Protein AF-A0A1H5VCN6-F1 (afdb_monomer)

Solvent-accessible surface area (backbone atoms only — not comparable to full-atom values): 11595 Å² total; per-residue (Å²): 131,60,68,66,60,52,53,54,51,49,52,51,50,52,52,52,53,51,50,55,51,44,56,52,44,39,65,69,35,41,50,64,53,51,54,27,51,52,50,33,55,75,67,69,36,64,63,38,67,50,25,50,34,92,61,57,78,91,44,44,68,59,49,56,50,47,42,71,72,79,46,37,83,83,63,65,50,59,92,63,81,64,36,80,65,61,67,68,58,54,51,46,42,71,76,53,48,49,90,49,94,89,50,86,56,46,97,50,57,76,77,49,63,86,64,60,54,18,58,54,43,45,50,49,35,62,75,70,63,56,69,96,46,63,25,38,39,37,38,87,87,32,31,54,33,33,37,30,40,47,67,53,39,22,72,65,41,40,60,75,66,53,42,63,91,51,40,37,31,41,39,32,40,97,83,56,55,41,40,40,35,41,36,42,77,78,42,33,32,29,50,45,39,66,95,63,72,83,74,78,77,80,87,127

Nearest PDB structures (foldseek):
  4pij-assembly2_B  TM=3.420E-01  e=1.878E+00  Homo sapiens
  2gbj-assembly1_A  TM=2.826E-01  e=3.030E+00  Homo sapiens
  7cjb-assembly4_N  TM=2.440E-01  e=5.849E+00  Homo sapiens
  2mqp-assembly1_A  TM=2.126E-01  e=9.436E+00  Rattus norvegicus

Organism: NCBI:txid797291

Structure (mmCIF, N/CA/C/O backbone):
data_AF-A0A1H5VCN6-F1
#
_entry.id   AF-A0A1H5VCN6-F1
#
loop_
_atom_site.group_PDB
_atom_site.id
_atom_site.type_symbol
_atom_site.label_atom_id
_atom_site.label_alt_id
_atom_site.label_comp_id
_atom_site.label_asym_id
_atom_site.label_entity_id
_atom_site.label_seq_id
_atom_site.pdbx_PDB_ins_code
_atom_site.Cartn_x
_atom_site.Cartn_y
_atom_site.Cartn_z
_atom_site.occupancy
_atom_site.B_iso_or_equiv
_atom_site.auth_seq_id
_atom_site.auth_comp_id
_atom_site.auth_asym_id
_atom_site.auth_atom_id
_atom_site.pdbx_PDB_model_num
ATOM 1 N N . MET A 1 1 ? 20.763 -0.435 -48.163 1.00 59.41 1 MET A N 1
ATOM 2 C CA . MET A 1 1 ? 20.908 -0.432 -46.685 1.00 59.41 1 MET A CA 1
ATOM 3 C C . MET A 1 1 ? 21.009 -1.880 -46.212 1.00 59.41 1 MET A C 1
ATOM 5 O O . MET A 1 1 ? 20.112 -2.650 -46.524 1.00 59.41 1 MET A O 1
ATOM 9 N N . ASN A 1 2 ? 22.116 -2.270 -45.564 1.00 80.69 2 ASN A N 1
ATOM 10 C CA . ASN A 1 2 ? 22.419 -3.673 -45.231 1.00 80.69 2 ASN A CA 1
ATOM 11 C C . ASN A 1 2 ? 21.335 -4.273 -44.290 1.00 80.69 2 ASN A C 1
ATOM 13 O O . ASN A 1 2 ? 21.042 -3.653 -43.262 1.00 80.69 2 ASN A O 1
ATOM 17 N N . PRO A 1 3 ? 20.740 -5.441 -44.609 1.00 75.94 3 PRO A N 1
ATOM 18 C CA . PRO A 1 3 ? 19.719 -6.095 -43.784 1.00 75.94 3 PRO A CA 1
ATOM 19 C C . PRO A 1 3 ? 20.179 -6.418 -42.352 1.00 75.94 3 PRO A C 1
ATOM 21 O O . PRO A 1 3 ? 19.369 -6.332 -41.432 1.00 75.94 3 PRO A O 1
ATOM 24 N N . GLN A 1 4 ? 21.468 -6.694 -42.120 1.00 76.44 4 GLN A N 1
ATOM 25 C CA . GLN A 1 4 ? 22.013 -6.857 -40.763 1.00 76.44 4 GLN A CA 1
ATOM 26 C C . GLN A 1 4 ? 22.002 -5.537 -39.986 1.00 76.44 4 GLN A C 1
ATOM 28 O O . GLN A 1 4 ? 21.537 -5.504 -38.852 1.00 76.44 4 GLN A O 1
ATOM 33 N N . LYS A 1 5 ? 22.401 -4.421 -40.618 1.00 80.25 5 LYS A N 1
ATOM 34 C CA . LYS A 1 5 ? 22.323 -3.087 -39.992 1.00 80.25 5 LYS A CA 1
ATOM 35 C C . LYS A 1 5 ? 20.879 -2.708 -39.639 1.00 80.25 5 LYS A C 1
ATOM 37 O O . LYS A 1 5 ? 20.653 -2.103 -38.599 1.00 80.25 5 LYS A O 1
ATOM 42 N N . ARG A 1 6 ? 19.900 -3.093 -40.470 1.00 81.69 6 ARG A N 1
ATOM 43 C CA . ARG A 1 6 ? 18.464 -2.905 -40.184 1.00 81.69 6 ARG A CA 1
ATOM 44 C C . ARG A 1 6 ? 18.012 -3.682 -38.947 1.00 81.69 6 ARG A C 1
ATOM 46 O O . ARG A 1 6 ? 17.381 -3.089 -38.081 1.00 81.69 6 ARG A O 1
ATOM 53 N N . LYS A 1 7 ? 18.375 -4.964 -38.838 1.00 85.00 7 LYS A N 1
ATOM 54 C CA . LYS A 1 7 ? 18.035 -5.798 -37.672 1.00 85.00 7 LYS A CA 1
ATOM 55 C C . LYS A 1 7 ? 18.650 -5.263 -36.376 1.00 85.00 7 LYS A C 1
ATOM 57 O O . LYS A 1 7 ? 17.944 -5.145 -35.384 1.00 85.00 7 LYS A O 1
ATOM 62 N N . THR A 1 8 ? 19.921 -4.859 -36.396 1.00 88.69 8 THR A N 1
ATOM 63 C CA . THR A 1 8 ? 20.584 -4.287 -35.211 1.00 88.69 8 THR A CA 1
ATOM 64 C C . THR A 1 8 ? 19.944 -2.973 -34.762 1.00 88.69 8 THR A C 1
ATOM 66 O O . THR A 1 8 ? 19.772 -2.751 -33.567 1.00 88.69 8 THR A O 1
ATOM 69 N N . LEU A 1 9 ? 19.581 -2.090 -3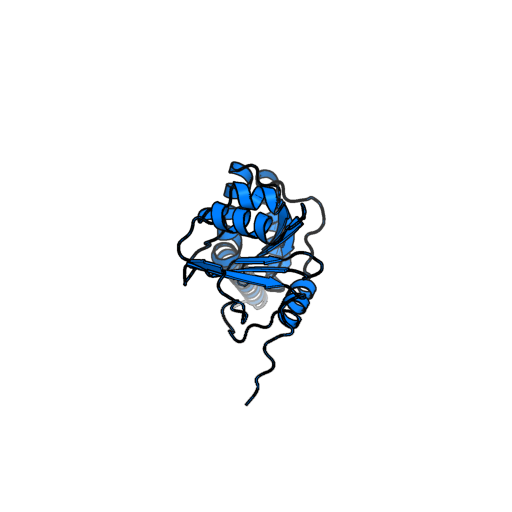5.699 1.00 89.19 9 LEU A N 1
ATOM 70 C CA . LEU A 1 9 ? 18.901 -0.834 -35.360 1.00 89.19 9 LEU A CA 1
ATOM 71 C C . LEU A 1 9 ? 17.509 -1.080 -34.772 1.00 89.19 9 LEU A C 1
ATOM 73 O O . LEU A 1 9 ? 17.126 -0.394 -33.828 1.00 89.19 9 LEU A O 1
ATOM 77 N N . GLN A 1 10 ? 16.783 -2.069 -35.295 1.00 89.94 10 GLN A N 1
ATOM 78 C CA . GLN A 1 10 ? 15.473 -2.452 -34.778 1.00 89.94 10 GLN A CA 1
ATOM 79 C C . GLN A 1 10 ? 15.565 -2.978 -33.337 1.00 89.94 10 GLN A C 1
ATOM 81 O O . GLN A 1 10 ? 14.863 -2.472 -32.469 1.00 89.94 10 GLN A O 1
ATOM 86 N N . GLN A 1 11 ? 16.502 -3.888 -33.056 1.00 88.75 11 GLN A N 1
ATOM 87 C CA . GLN A 1 11 ? 16.733 -4.410 -31.701 1.00 88.75 11 GLN A CA 1
ATOM 88 C C . GLN A 1 11 ? 17.119 -3.305 -30.710 1.00 88.75 11 GLN A C 1
ATOM 90 O O . GLN A 1 11 ? 16.589 -3.244 -29.605 1.00 88.75 11 GLN A O 1
ATOM 95 N N . LYS A 1 12 ? 18.006 -2.382 -31.112 1.00 90.19 12 LYS A N 1
ATOM 96 C CA . LYS A 1 12 ? 18.367 -1.228 -30.272 1.00 90.19 12 LYS A CA 1
ATOM 97 C C . LYS A 1 12 ? 17.168 -0.331 -29.982 1.00 90.19 12 LYS A C 1
ATOM 99 O O . LYS A 1 12 ? 17.037 0.167 -28.870 1.00 90.19 12 LYS A O 1
ATOM 104 N N . ARG A 1 13 ? 16.300 -0.111 -30.972 1.00 91.69 13 ARG A N 1
ATOM 105 C CA . ARG A 1 13 ? 15.079 0.678 -30.792 1.00 91.69 13 ARG A CA 1
ATOM 106 C C . ARG A 1 13 ? 14.123 0.004 -29.810 1.00 91.69 13 ARG A C 1
ATOM 108 O O . ARG A 1 13 ? 13.605 0.691 -28.940 1.00 91.69 13 ARG A O 1
ATOM 115 N N . GLU A 1 14 ? 13.913 -1.303 -29.932 1.00 91.06 14 GLU A N 1
ATOM 116 C CA . GLU A 1 14 ? 13.061 -2.078 -29.017 1.00 91.06 14 GLU A CA 1
ATOM 117 C C . GLU A 1 14 ? 13.596 -2.030 -27.582 1.00 91.06 14 GLU A C 1
ATOM 119 O O . GLU A 1 14 ? 12.842 -1.741 -26.655 1.00 91.06 14 GLU A O 1
ATOM 124 N N . GLN A 1 15 ? 14.909 -2.196 -27.402 1.00 89.62 15 GLN A N 1
ATOM 125 C CA . GLN A 1 15 ? 15.550 -2.088 -26.092 1.00 89.62 15 GLN A CA 1
ATOM 126 C C . GLN A 1 15 ? 15.407 -0.684 -25.485 1.00 89.62 15 GLN A C 1
ATOM 128 O O . GLN A 1 15 ? 15.072 -0.554 -24.311 1.00 89.62 15 GLN A O 1
ATOM 133 N N . LEU A 1 16 ? 15.615 0.375 -26.276 1.00 92.81 16 LEU A N 1
ATOM 134 C CA . LEU A 1 16 ? 15.432 1.755 -25.810 1.00 92.81 16 LEU A CA 1
ATOM 135 C C . LEU A 1 16 ? 13.973 2.044 -25.438 1.00 92.81 16 LEU A C 1
ATOM 137 O O . LEU A 1 16 ? 13.716 2.718 -24.446 1.00 92.81 16 LEU A O 1
ATOM 141 N N . GLN A 1 17 ? 13.012 1.532 -26.209 1.00 92.75 17 GLN A N 1
ATOM 142 C CA . GLN A 1 17 ? 11.592 1.670 -25.886 1.00 92.75 17 GLN A CA 1
ATOM 143 C C . GLN A 1 17 ? 11.237 0.949 -24.584 1.00 92.75 17 GLN A C 1
ATOM 145 O O . GLN A 1 17 ? 10.487 1.499 -23.781 1.00 92.75 17 GLN A O 1
ATOM 150 N N . LEU A 1 18 ? 11.789 -0.245 -24.356 1.00 90.69 18 LEU A N 1
ATOM 151 C CA . LEU A 1 18 ? 11.601 -0.974 -23.105 1.00 90.69 18 LEU A CA 1
ATOM 152 C C . LEU A 1 18 ? 12.176 -0.197 -21.915 1.00 90.69 18 LEU A C 1
ATOM 154 O O . LEU A 1 18 ? 11.474 -0.024 -20.925 1.00 90.69 18 LEU A O 1
ATOM 158 N N . GLN A 1 19 ? 13.392 0.345 -22.042 1.00 90.25 19 GLN A N 1
ATOM 159 C CA . GLN A 1 19 ? 14.012 1.160 -20.993 1.00 90.25 19 GLN A CA 1
ATOM 160 C C . GLN A 1 19 ? 13.173 2.399 -20.661 1.00 90.25 19 GLN A C 1
ATOM 162 O O . GLN A 1 19 ? 12.886 2.650 -19.499 1.00 90.25 19 GLN A O 1
ATOM 167 N N . LEU A 1 20 ? 12.703 3.139 -21.670 1.00 91.69 20 LEU A N 1
ATOM 168 C CA . LEU A 1 20 ? 11.859 4.317 -21.442 1.00 91.69 20 LEU A CA 1
ATOM 169 C C . LEU A 1 20 ? 10.542 3.964 -20.738 1.00 91.69 20 LEU A C 1
ATOM 171 O O . LEU A 1 20 ? 10.082 4.711 -19.876 1.00 91.69 20 LEU A O 1
ATOM 175 N N . ARG A 1 21 ? 9.928 2.827 -21.095 1.00 92.12 21 ARG A N 1
ATOM 176 C CA . ARG A 1 21 ? 8.724 2.324 -20.416 1.00 92.12 21 ARG A CA 1
ATOM 177 C C . ARG A 1 21 ? 9.024 1.939 -18.972 1.00 92.12 21 ARG A C 1
ATOM 179 O O . ARG A 1 21 ? 8.218 2.239 -18.097 1.00 92.12 21 ARG A O 1
ATOM 186 N N . PHE A 1 22 ? 10.167 1.306 -18.734 1.00 91.06 22 PHE A N 1
ATOM 187 C CA . PHE A 1 22 ? 10.621 0.940 -17.401 1.00 91.06 22 PHE A CA 1
ATOM 188 C C . PHE A 1 22 ? 10.848 2.173 -16.520 1.00 91.06 22 PHE A C 1
ATOM 190 O O . PHE A 1 22 ? 10.261 2.266 -15.446 1.00 91.06 22 PHE A O 1
ATOM 197 N N . ASP A 1 23 ? 11.598 3.164 -17.001 1.00 89.44 23 ASP A N 1
ATOM 198 C CA . ASP A 1 23 ? 11.878 4.394 -16.255 1.00 89.44 23 ASP A CA 1
ATOM 199 C C . ASP A 1 23 ? 10.578 5.154 -15.925 1.00 89.44 23 ASP A C 1
ATOM 201 O O . ASP A 1 23 ? 10.388 5.645 -14.809 1.00 89.44 23 ASP A O 1
ATOM 205 N N . ALA A 1 24 ? 9.642 5.212 -16.881 1.00 91.44 24 ALA A N 1
ATOM 206 C CA . ALA A 1 24 ? 8.325 5.808 -16.672 1.00 91.44 24 ALA A CA 1
ATOM 207 C C . ALA A 1 24 ? 7.493 5.039 -15.632 1.00 91.44 24 ALA A C 1
ATOM 209 O O . ALA A 1 24 ? 6.830 5.663 -14.797 1.00 91.44 24 ALA A O 1
ATOM 210 N N . PHE A 1 25 ? 7.545 3.704 -15.659 1.00 90.38 25 PHE A N 1
ATOM 211 C CA . PHE A 1 25 ? 6.878 2.844 -14.685 1.00 90.38 25 PHE A CA 1
ATOM 212 C C . PHE A 1 25 ? 7.438 3.068 -13.279 1.00 90.38 25 PHE A C 1
ATOM 214 O O . PHE A 1 25 ? 6.677 3.359 -12.359 1.00 90.38 25 PHE A O 1
ATOM 221 N N . VAL A 1 26 ? 8.763 3.025 -13.121 1.00 88.38 26 VAL A N 1
ATOM 222 C CA . VAL A 1 26 ? 9.435 3.236 -11.832 1.00 88.38 26 VAL A CA 1
ATOM 223 C C . VAL A 1 26 ? 9.058 4.593 -11.253 1.00 88.38 26 VAL A C 1
ATOM 225 O O . VAL A 1 26 ? 8.614 4.675 -10.110 1.00 88.38 26 VAL A O 1
ATOM 228 N N . LYS A 1 27 ? 9.144 5.656 -12.056 1.00 89.06 27 LYS A N 1
ATOM 229 C CA . LYS A 1 27 ? 8.797 7.014 -11.623 1.00 89.06 27 LYS A CA 1
ATOM 230 C C . LY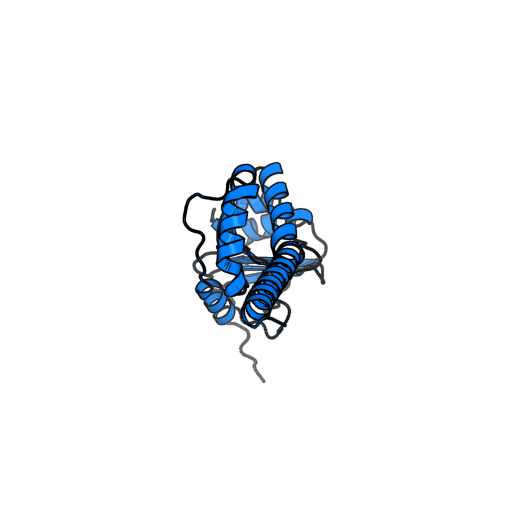S A 1 27 ? 7.343 7.149 -11.153 1.00 89.06 27 LYS A C 1
ATOM 232 O O . LYS A 1 27 ? 7.057 7.966 -10.276 1.00 89.06 27 LYS A O 1
ATOM 237 N N . SER A 1 28 ? 6.427 6.400 -11.760 1.00 88.75 28 SER A N 1
ATOM 238 C CA . SER A 1 28 ? 4.990 6.544 -11.510 1.00 88.75 28 SER A CA 1
ATOM 239 C C . SER A 1 28 ? 4.493 5.637 -10.384 1.00 88.75 28 SER A C 1
ATOM 241 O O . SER A 1 28 ? 3.690 6.091 -9.576 1.00 88.75 28 SER A O 1
ATOM 243 N N . TYR A 1 29 ? 5.005 4.404 -10.295 1.00 86.81 29 TYR A N 1
ATOM 244 C CA . TYR A 1 29 ? 4.416 3.332 -9.480 1.00 86.81 29 TYR A CA 1
ATOM 245 C C . TYR A 1 29 ? 5.360 2.713 -8.441 1.00 86.81 29 TYR A C 1
ATOM 247 O O . TYR A 1 29 ? 4.909 1.921 -7.614 1.00 86.81 29 TYR A O 1
ATOM 255 N N . VAL A 1 30 ? 6.655 3.044 -8.475 1.00 85.56 30 VAL A N 1
ATOM 256 C CA . VAL A 1 30 ? 7.659 2.482 -7.551 1.00 85.56 30 VAL A CA 1
ATOM 257 C C . VAL A 1 30 ? 8.287 3.576 -6.697 1.00 85.56 30 VAL A C 1
ATOM 259 O O . VAL A 1 30 ? 8.257 3.484 -5.478 1.00 85.56 30 VAL A O 1
ATOM 262 N N . ALA A 1 31 ? 8.808 4.639 -7.312 1.00 86.31 31 ALA A N 1
ATOM 263 C CA . ALA A 1 31 ? 9.503 5.716 -6.610 1.00 86.31 31 ALA A CA 1
ATOM 264 C C . ALA A 1 31 ? 8.670 6.362 -5.483 1.00 86.31 31 ALA A C 1
ATOM 266 O O . ALA A 1 31 ? 9.220 6.518 -4.397 1.00 86.31 31 ALA A O 1
ATOM 267 N N . PRO A 1 32 ? 7.360 6.647 -5.655 1.00 88.12 32 PRO A N 1
ATOM 268 C CA . PRO A 1 32 ? 6.548 7.185 -4.558 1.00 88.12 32 PRO A CA 1
ATOM 269 C C . PRO A 1 32 ? 6.461 6.242 -3.354 1.00 88.12 32 PRO A C 1
ATOM 271 O O . PRO A 1 32 ? 6.425 6.690 -2.216 1.00 88.12 32 PRO A O 1
ATOM 274 N N . LEU A 1 33 ? 6.479 4.926 -3.586 1.00 87.50 33 LEU A N 1
ATOM 275 C CA . LEU A 1 33 ? 6.495 3.960 -2.493 1.00 87.50 33 LEU A CA 1
ATOM 276 C C . LEU A 1 33 ? 7.842 3.924 -1.778 1.00 87.50 33 LEU A C 1
ATOM 278 O O . LEU A 1 33 ? 7.866 3.733 -0.570 1.00 87.50 33 LEU A O 1
ATOM 282 N N . LEU A 1 34 ? 8.956 4.127 -2.487 1.00 85.94 34 LEU A N 1
ATOM 283 C CA . LEU A 1 34 ? 10.273 4.214 -1.847 1.00 85.94 34 LEU A CA 1
ATOM 284 C C . LEU A 1 34 ? 10.349 5.398 -0.872 1.00 85.94 34 LEU A C 1
ATOM 286 O O . LEU A 1 34 ? 10.961 5.275 0.186 1.00 85.94 34 LEU A O 1
ATOM 290 N N . GLU A 1 35 ? 9.676 6.511 -1.180 1.00 88.12 35 GLU A N 1
ATOM 291 C CA . GLU A 1 35 ? 9.544 7.647 -0.256 1.00 88.12 35 GLU A CA 1
ATOM 292 C C . GLU A 1 35 ? 8.797 7.237 1.026 1.00 88.12 35 GLU A C 1
ATOM 294 O O . GLU A 1 35 ? 9.273 7.522 2.128 1.00 88.12 35 GLU A O 1
ATOM 299 N N . VAL A 1 36 ? 7.696 6.483 0.902 1.00 90.38 36 VAL A N 1
ATOM 300 C CA . VAL A 1 36 ? 6.970 5.922 2.057 1.00 90.38 36 VAL A CA 1
ATOM 301 C C . VAL A 1 36 ? 7.842 4.964 2.859 1.00 90.38 36 VAL A C 1
ATOM 303 O O . VAL A 1 36 ? 7.893 5.055 4.083 1.00 90.38 36 VAL A O 1
A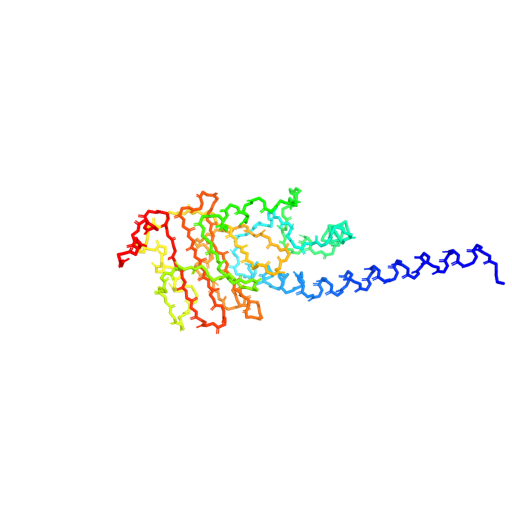TOM 306 N N . LEU A 1 37 ? 8.570 4.070 2.192 1.00 89.31 37 LEU A N 1
ATOM 307 C CA . LEU A 1 37 ? 9.480 3.138 2.855 1.00 89.31 37 LEU A CA 1
ATOM 308 C C . LEU A 1 37 ? 10.583 3.871 3.630 1.00 89.31 37 LEU A C 1
ATOM 310 O O . LEU A 1 37 ? 10.898 3.477 4.755 1.00 89.31 37 LEU A O 1
ATOM 314 N N . GLY A 1 38 ? 11.136 4.949 3.069 1.00 88.50 38 GLY A N 1
ATOM 315 C CA . GLY A 1 38 ? 12.101 5.811 3.754 1.00 88.50 38 GLY A CA 1
ATOM 316 C C . GLY A 1 38 ? 11.503 6.511 4.978 1.00 88.50 38 GLY A C 1
ATOM 317 O O . GLY A 1 38 ? 12.132 6.559 6.036 1.00 88.50 38 GLY A O 1
ATOM 318 N N . GLU A 1 39 ? 10.266 6.996 4.874 1.00 91.25 39 GLU A N 1
ATOM 319 C CA . GLU A 1 39 ? 9.541 7.601 5.996 1.00 91.25 39 GLU A CA 1
ATOM 320 C C . GLU A 1 39 ? 9.259 6.586 7.113 1.00 91.25 39 GLU A C 1
ATOM 322 O O . GLU A 1 39 ? 9.486 6.871 8.291 1.00 91.25 39 GLU A O 1
ATOM 327 N N . MET A 1 40 ? 8.831 5.373 6.757 1.00 91.69 40 MET A N 1
ATOM 328 C CA . MET A 1 40 ? 8.602 4.289 7.713 1.00 91.69 40 MET A CA 1
ATOM 329 C C . MET A 1 40 ? 9.886 3.901 8.450 1.00 91.69 40 MET A C 1
ATOM 331 O O . MET A 1 40 ? 9.854 3.718 9.665 1.00 91.69 40 MET A O 1
ATOM 335 N N . GLN A 1 41 ? 11.028 3.843 7.757 1.00 89.50 41 GLN A N 1
ATOM 336 C CA . GLN A 1 41 ? 12.323 3.608 8.405 1.00 89.50 41 GLN A CA 1
ATOM 337 C C . GLN A 1 41 ? 12.719 4.740 9.347 1.00 89.50 41 GLN A C 1
ATOM 339 O O . GLN A 1 41 ? 13.186 4.483 10.454 1.00 89.50 41 GLN A O 1
ATOM 344 N N . ARG A 1 42 ? 12.526 5.997 8.931 1.00 91.25 42 ARG A N 1
ATOM 345 C CA . ARG A 1 42 ? 12.826 7.176 9.756 1.00 91.25 42 ARG A CA 1
ATOM 346 C C . ARG A 1 42 ? 12.028 7.180 11.062 1.00 91.25 42 ARG A C 1
ATOM 348 O O . ARG A 1 42 ? 12.508 7.696 12.069 1.00 91.25 42 ARG A O 1
ATOM 355 N N . LEU A 1 43 ? 10.816 6.633 11.027 1.00 91.44 43 LEU A N 1
ATOM 356 C CA . LEU A 1 43 ? 9.905 6.528 12.165 1.00 91.44 43 LEU A CA 1
ATOM 357 C C . LEU A 1 43 ? 10.010 5.189 12.912 1.00 91.44 43 LEU A C 1
ATOM 359 O O . LEU A 1 43 ? 9.215 4.954 13.815 1.00 91.44 43 LEU A O 1
ATOM 363 N N . ASP A 1 44 ? 10.978 4.339 12.554 1.00 90.19 44 ASP A N 1
ATOM 364 C CA . ASP A 1 44 ? 11.207 3.016 13.149 1.00 90.19 44 ASP A CA 1
ATOM 365 C C . ASP A 1 44 ? 9.964 2.101 13.107 1.00 90.19 44 ASP A C 1
ATOM 367 O O . ASP A 1 44 ? 9.699 1.307 14.010 1.00 90.19 44 ASP A O 1
ATOM 371 N N . ILE A 1 45 ? 9.168 2.218 12.038 1.00 90.56 45 ILE A N 1
ATOM 372 C CA . ILE A 1 45 ? 8.018 1.348 11.789 1.00 90.56 45 ILE A CA 1
ATOM 373 C C . ILE A 1 45 ? 8.534 0.080 11.098 1.00 90.56 45 ILE A C 1
ATOM 375 O O . ILE A 1 45 ? 8.993 0.159 9.956 1.00 90.56 45 ILE A O 1
ATOM 379 N N . PRO A 1 46 ? 8.456 -1.103 11.733 1.00 88.44 46 PRO A N 1
ATOM 380 C CA . PRO A 1 46 ? 8.915 -2.337 11.117 1.00 88.44 46 PRO A CA 1
ATOM 381 C C . PRO A 1 46 ? 7.977 -2.744 9.977 1.00 88.44 46 PRO A C 1
ATOM 383 O O . PRO A 1 46 ? 6.761 -2.853 10.164 1.00 88.44 46 PRO A O 1
ATOM 386 N N . TYR A 1 47 ? 8.557 -3.017 8.810 1.00 88.75 47 TYR A N 1
ATOM 387 C CA . TYR A 1 47 ? 7.837 -3.507 7.641 1.00 88.75 47 TYR A CA 1
ATOM 388 C C . TYR A 1 47 ? 8.627 -4.568 6.877 1.00 88.75 47 TYR A C 1
ATOM 390 O O . TYR A 1 47 ? 9.847 -4.688 6.999 1.00 88.75 47 TYR A O 1
ATOM 398 N N . ARG A 1 48 ? 7.912 -5.316 6.038 1.00 86.50 48 ARG A N 1
ATOM 399 C CA . ARG A 1 48 ? 8.463 -6.250 5.057 1.00 86.50 48 ARG A CA 1
ATOM 400 C C . ARG A 1 48 ? 7.738 -6.068 3.728 1.00 86.50 48 ARG A C 1
ATOM 402 O O . ARG A 1 48 ? 6.515 -6.083 3.702 1.00 86.50 48 ARG A O 1
ATOM 409 N N . VAL A 1 49 ? 8.466 -5.938 2.619 1.00 85.38 49 VAL A N 1
ATOM 410 C CA . VAL A 1 49 ? 7.858 -6.068 1.281 1.00 85.38 49 VAL A CA 1
ATOM 411 C C . VAL A 1 49 ? 7.597 -7.545 1.019 1.00 85.38 49 VAL A C 1
ATOM 413 O O . VAL A 1 49 ? 8.525 -8.350 1.077 1.00 85.38 49 VAL A O 1
ATOM 416 N N . VAL A 1 50 ? 6.340 -7.889 0.752 1.00 82.31 50 VAL A N 1
ATOM 417 C CA . VAL A 1 50 ? 5.892 -9.278 0.580 1.00 82.31 50 VAL A CA 1
ATOM 418 C C . VAL A 1 50 ? 5.702 -9.627 -0.890 1.00 82.31 50 VAL A C 1
ATOM 420 O O . VAL A 1 50 ? 6.121 -10.698 -1.319 1.00 82.31 50 VAL A O 1
ATOM 423 N N . SER A 1 51 ? 5.118 -8.719 -1.676 1.00 81.75 51 SER A N 1
ATOM 424 C CA . SER A 1 51 ? 4.804 -8.984 -3.083 1.00 81.75 51 SER A CA 1
ATOM 425 C C . SER A 1 51 ? 5.002 -7.755 -3.970 1.00 81.75 51 SER A C 1
ATOM 427 O O . SER A 1 51 ? 4.769 -6.620 -3.534 1.00 81.75 51 SER A O 1
ATOM 429 N N . LEU A 1 52 ? 5.431 -7.994 -5.216 1.00 81.44 52 LEU A N 1
ATOM 430 C CA . LEU A 1 52 ? 5.379 -7.015 -6.298 1.00 81.44 52 LEU A CA 1
ATOM 431 C C . LEU A 1 52 ? 4.082 -7.217 -7.086 1.00 81.44 52 LEU A C 1
ATOM 433 O O . LEU A 1 52 ? 3.852 -8.269 -7.679 1.00 81.44 52 LEU A O 1
ATOM 437 N N . ARG A 1 53 ? 3.248 -6.185 -7.146 1.00 78.19 53 ARG A N 1
ATOM 438 C CA . ARG A 1 53 ? 1.924 -6.211 -7.775 1.00 78.19 53 ARG A CA 1
ATOM 439 C C . ARG A 1 53 ? 1.858 -5.241 -8.938 1.00 78.19 53 ARG A C 1
ATOM 441 O O . ARG A 1 53 ? 2.658 -4.318 -9.027 1.00 78.19 53 ARG A O 1
ATOM 448 N N . SER A 1 54 ? 0.904 -5.438 -9.842 1.00 75.88 54 SER A N 1
ATOM 449 C CA . SER A 1 54 ? 0.640 -4.489 -10.936 1.00 75.88 54 SER A CA 1
ATOM 450 C C . SER A 1 54 ? 1.875 -4.167 -11.803 1.00 75.88 54 SER A C 1
ATOM 452 O O . SER A 1 54 ? 1.922 -3.131 -12.466 1.00 75.88 54 SER A O 1
ATOM 454 N N . VAL A 1 55 ? 2.883 -5.054 -11.817 1.00 82.88 55 VAL A N 1
ATOM 455 C CA . VAL A 1 55 ? 4.101 -4.909 -12.623 1.00 82.88 55 VAL A CA 1
ATOM 456 C C . VAL A 1 55 ? 3.900 -5.637 -13.952 1.00 82.88 55 VAL A C 1
ATOM 458 O O . VAL A 1 55 ? 3.744 -6.865 -13.948 1.00 82.88 55 VAL A O 1
ATOM 461 N N . PRO A 1 56 ? 3.943 -4.929 -15.097 1.00 84.19 56 PRO A N 1
ATOM 462 C CA . PRO A 1 56 ? 3.878 -5.563 -16.408 1.00 84.19 56 PRO A CA 1
ATOM 463 C C . PRO A 1 56 ? 4.947 -6.647 -16.547 1.00 84.19 56 PRO A C 1
ATOM 465 O O . PRO A 1 56 ? 6.097 -6.435 -16.155 1.00 84.19 56 PRO A O 1
ATOM 468 N N . MET A 1 57 ? 4.577 -7.799 -17.110 1.00 84.19 57 MET A N 1
ATOM 469 C CA . MET A 1 57 ? 5.434 -8.989 -17.183 1.00 84.19 57 MET A CA 1
ATOM 470 C C . MET A 1 57 ? 6.807 -8.692 -17.800 1.00 84.19 57 MET A C 1
ATOM 472 O O . MET A 1 57 ? 7.830 -9.167 -17.313 1.00 84.19 57 MET A O 1
ATOM 476 N N . GLU A 1 58 ? 6.852 -7.848 -18.829 1.00 86.69 58 GLU A N 1
ATOM 477 C CA . GLU A 1 58 ? 8.089 -7.447 -19.497 1.00 86.69 58 GLU A CA 1
ATOM 478 C C . GLU A 1 58 ? 9.022 -6.572 -18.639 1.00 86.69 58 GLU A C 1
ATOM 480 O O . GLU A 1 58 ? 10.200 -6.445 -18.966 1.00 86.69 58 GLU A O 1
ATOM 485 N N . LEU A 1 59 ? 8.517 -5.971 -17.555 1.00 87.31 59 LEU A N 1
ATOM 486 C CA . LEU A 1 59 ? 9.269 -5.095 -16.650 1.00 87.31 59 LEU A CA 1
ATOM 487 C C . LEU A 1 59 ? 9.702 -5.797 -15.356 1.00 87.31 59 LEU A C 1
ATOM 489 O O . LEU A 1 59 ? 10.592 -5.297 -14.671 1.00 87.31 59 LEU A O 1
ATOM 493 N N . GLN A 1 60 ? 9.114 -6.950 -15.019 1.00 83.94 60 GLN A N 1
ATOM 494 C CA . GLN A 1 60 ? 9.345 -7.646 -13.745 1.00 83.94 60 GLN A CA 1
ATOM 495 C C . GLN A 1 60 ? 10.824 -7.963 -13.502 1.00 83.94 60 GLN A C 1
ATOM 497 O O . GLN A 1 60 ? 11.357 -7.661 -12.436 1.00 83.94 60 GLN A O 1
ATOM 502 N N . ALA A 1 61 ? 11.510 -8.522 -14.503 1.00 82.62 61 ALA A N 1
ATOM 503 C CA . ALA A 1 61 ? 12.927 -8.864 -14.386 1.00 82.62 61 ALA A CA 1
ATOM 504 C C . ALA A 1 61 ? 13.805 -7.620 -14.167 1.00 82.62 61 ALA A C 1
ATOM 506 O O . ALA A 1 61 ? 14.688 -7.638 -13.311 1.00 82.62 61 ALA A O 1
ATOM 507 N N . MET A 1 62 ? 13.524 -6.534 -14.899 1.00 86.69 62 MET A N 1
ATOM 508 C CA . MET A 1 62 ? 14.241 -5.263 -14.760 1.00 86.69 62 MET A CA 1
ATOM 509 C C . MET A 1 62 ? 14.006 -4.639 -13.382 1.00 86.69 62 MET A C 1
ATOM 511 O O . MET A 1 62 ? 14.949 -4.149 -12.766 1.00 86.69 62 MET A O 1
ATOM 515 N N . LEU A 1 63 ? 12.773 -4.703 -12.869 1.00 84.00 63 LEU A N 1
ATOM 516 C CA . LEU A 1 63 ? 12.430 -4.172 -11.552 1.00 84.00 63 LEU A CA 1
ATOM 517 C C . LEU A 1 63 ? 13.130 -4.952 -10.441 1.00 84.00 63 LEU A C 1
ATOM 519 O O . LEU A 1 63 ? 13.754 -4.350 -9.576 1.00 84.00 63 LEU A O 1
ATOM 523 N N . LEU A 1 64 ? 13.081 -6.285 -10.488 1.00 79.56 64 LEU A N 1
ATOM 524 C CA . LEU A 1 64 ? 13.781 -7.136 -9.526 1.00 79.56 64 LEU A CA 1
ATOM 525 C C . LEU A 1 64 ? 15.292 -6.883 -9.543 1.00 79.56 64 LEU A C 1
ATOM 527 O O . LEU A 1 64 ? 15.924 -6.853 -8.489 1.00 79.56 64 LEU A O 1
ATOM 531 N N . GLU A 1 65 ? 15.881 -6.690 -10.725 1.00 80.19 65 GLU A N 1
ATOM 532 C CA . GLU A 1 65 ? 17.297 -6.354 -10.859 1.00 80.19 65 GLU A CA 1
ATOM 533 C C . GLU A 1 65 ? 17.616 -4.964 -10.290 1.00 80.19 65 GLU A C 1
ATOM 535 O O . GLU A 1 65 ? 18.604 -4.824 -9.569 1.00 80.19 65 GLU A O 1
ATOM 540 N N . GLN A 1 66 ? 16.783 -3.954 -10.560 1.00 78.62 66 GLN A N 1
ATOM 541 C CA . GLN A 1 66 ? 16.970 -2.602 -10.029 1.00 78.62 66 GLN A CA 1
ATOM 542 C C . GLN A 1 66 ? 16.833 -2.562 -8.507 1.00 78.62 66 GLN A C 1
ATOM 544 O O . GLN A 1 66 ? 17.690 -1.982 -7.840 1.00 78.62 66 GLN A O 1
ATOM 549 N N . LEU A 1 67 ? 15.799 -3.209 -7.958 1.00 75.31 67 LEU A N 1
ATOM 550 C CA . LEU A 1 67 ? 15.628 -3.341 -6.513 1.00 75.31 67 LEU A CA 1
ATOM 551 C C . LEU A 1 67 ? 16.913 -3.942 -5.920 1.00 75.31 67 LEU A C 1
ATOM 553 O O . LEU A 1 67 ? 17.537 -3.333 -5.051 1.00 75.31 67 LEU A O 1
ATOM 557 N N . ARG A 1 68 ? 17.402 -5.059 -6.481 1.00 72.44 68 ARG A N 1
ATOM 558 C CA . ARG A 1 68 ? 18.642 -5.726 -6.038 1.00 72.44 68 ARG A CA 1
ATOM 559 C C . ARG A 1 68 ? 19.899 -4.863 -6.062 1.00 72.44 68 ARG A C 1
ATOM 561 O O . ARG A 1 68 ? 20.775 -5.103 -5.235 1.00 72.44 68 ARG A O 1
ATOM 568 N N . LYS A 1 69 ? 20.019 -3.923 -7.001 1.00 68.56 69 LYS A N 1
ATOM 569 C CA . LYS A 1 69 ? 21.250 -3.149 -7.215 1.00 68.56 69 LYS A CA 1
ATOM 570 C C . LYS A 1 69 ? 21.323 -1.858 -6.409 1.00 68.56 69 LYS A C 1
ATOM 572 O O . LYS A 1 69 ? 22.364 -1.611 -5.811 1.00 68.56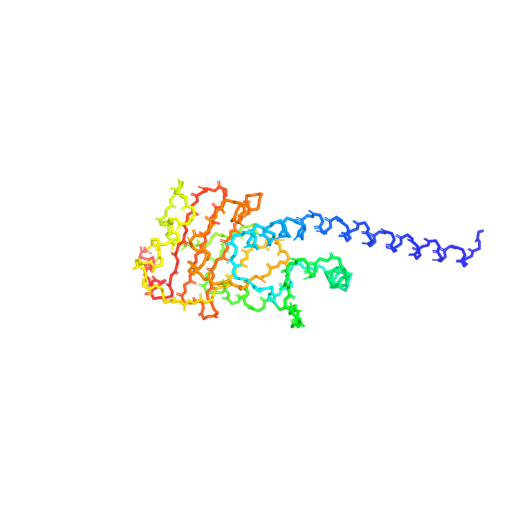 69 LYS A O 1
ATOM 577 N N . ASP A 1 70 ? 20.256 -1.062 -6.399 1.00 56.09 70 ASP A N 1
ATOM 578 C CA . ASP A 1 70 ? 20.369 0.354 -6.012 1.00 56.09 70 ASP A CA 1
ATOM 579 C C . ASP A 1 70 ? 19.659 0.718 -4.701 1.00 56.09 70 ASP A C 1
ATOM 581 O O . ASP A 1 70 ? 19.996 1.733 -4.108 1.00 56.09 70 ASP A O 1
ATOM 585 N N . SER A 1 71 ? 18.677 -0.064 -4.235 1.00 52.44 71 SER A N 1
ATOM 586 C CA . SER A 1 71 ? 17.723 0.422 -3.211 1.00 52.44 71 SER A CA 1
ATOM 587 C C . SER A 1 71 ? 17.375 -0.566 -2.087 1.00 52.44 71 SER A C 1
ATOM 589 O O . SER A 1 71 ? 16.960 -0.132 -1.014 1.00 52.44 71 SER A O 1
ATOM 591 N N . LEU A 1 72 ? 17.592 -1.882 -2.250 1.00 51.94 72 LEU A N 1
ATOM 592 C CA . LEU A 1 72 ? 17.285 -2.867 -1.189 1.00 51.94 72 LEU A CA 1
ATOM 593 C C . LEU A 1 72 ? 18.149 -2.695 0.081 1.00 51.94 72 LEU A C 1
ATOM 595 O O . LEU A 1 72 ? 17.674 -3.004 1.172 1.00 51.94 72 LEU A O 1
ATOM 599 N N . MET A 1 73 ? 19.394 -2.216 -0.046 1.00 46.81 73 MET A N 1
ATOM 600 C CA . MET A 1 73 ? 20.320 -2.052 1.090 1.00 46.81 73 MET A CA 1
ATOM 601 C C . MET A 1 73 ? 19.955 -0.866 1.990 1.00 46.81 73 MET A C 1
ATOM 603 O O . MET A 1 73 ? 20.156 -0.942 3.198 1.00 46.81 73 MET A O 1
ATOM 607 N N . GLU A 1 74 ? 19.416 0.217 1.424 1.00 56.25 74 GLU A N 1
ATOM 608 C CA . GLU A 1 74 ? 18.994 1.389 2.203 1.00 56.25 74 GLU A CA 1
ATOM 609 C C . GLU A 1 74 ? 17.652 1.134 2.897 1.00 56.25 74 GLU A C 1
ATOM 611 O O . GLU A 1 74 ? 17.457 1.568 4.029 1.00 56.25 74 GLU A O 1
ATOM 616 N N . HIS A 1 75 ? 16.767 0.349 2.268 1.00 55.88 75 HIS A N 1
ATOM 617 C CA . HIS A 1 75 ? 15.401 0.111 2.740 1.00 55.88 75 HIS A CA 1
ATOM 618 C C . HIS A 1 75 ? 15.186 -1.187 3.550 1.00 55.88 75 HIS A C 1
ATOM 620 O O . HIS A 1 75 ? 14.049 -1.542 3.846 1.00 55.88 75 HIS A O 1
ATOM 626 N N . ASN A 1 76 ? 16.254 -1.908 3.933 1.00 54.12 76 ASN A N 1
ATOM 627 C CA . ASN A 1 76 ? 16.195 -3.163 4.715 1.00 54.12 76 ASN A CA 1
ATOM 628 C C . ASN A 1 76 ? 15.171 -4.188 4.193 1.00 54.12 76 ASN A C 1
ATOM 630 O O . ASN A 1 76 ? 14.514 -4.905 4.951 1.00 54.12 76 ASN A O 1
ATOM 634 N N . LEU A 1 77 ? 15.024 -4.263 2.876 1.00 58.47 77 LEU A N 1
ATOM 635 C CA . LEU A 1 77 ? 14.064 -5.158 2.256 1.00 58.47 77 LEU A CA 1
ATOM 636 C C . LEU A 1 77 ? 14.545 -6.611 2.398 1.00 58.47 77 LEU A C 1
ATOM 638 O O . LEU A 1 77 ? 15.716 -6.917 2.173 1.00 58.47 77 LEU A O 1
ATOM 642 N N . SER A 1 78 ? 13.647 -7.494 2.853 1.00 53.59 78 SER A N 1
ATOM 643 C CA . SER A 1 78 ? 13.985 -8.873 3.231 1.00 53.59 78 SER A CA 1
ATOM 644 C C . SER A 1 78 ? 14.690 -9.620 2.095 1.00 53.59 78 SER A C 1
ATOM 646 O O . SER A 1 78 ? 14.310 -9.503 0.935 1.00 53.59 78 SER A O 1
ATOM 648 N N . ALA A 1 79 ? 15.690 -10.440 2.435 1.00 51.22 79 ALA A N 1
ATOM 649 C CA . ALA A 1 79 ? 16.386 -11.309 1.482 1.00 51.22 79 ALA A CA 1
ATOM 650 C C . ALA A 1 79 ? 15.501 -12.448 0.931 1.00 51.22 79 ALA A C 1
ATOM 652 O O . ALA A 1 79 ? 15.920 -13.175 0.027 1.00 51.22 79 ALA A O 1
ATOM 653 N N . LEU A 1 80 ? 14.302 -12.631 1.497 1.00 55.41 80 LEU A N 1
ATOM 654 C CA . LEU A 1 80 ? 13.306 -13.571 0.995 1.00 55.41 80 LEU A CA 1
ATOM 655 C C . LEU A 1 80 ? 12.838 -13.147 -0.408 1.00 55.41 80 LEU A C 1
ATOM 657 O O . LEU A 1 80 ? 12.755 -11.951 -0.692 1.00 55.41 80 LEU A O 1
ATOM 661 N N . PRO A 1 81 ? 12.556 -14.105 -1.307 1.00 61.66 81 PRO A N 1
ATOM 662 C CA . PRO A 1 81 ? 12.069 -13.777 -2.637 1.00 61.66 81 PRO A CA 1
ATOM 663 C C . PRO A 1 81 ? 10.752 -13.011 -2.512 1.00 61.66 81 PRO A C 1
ATOM 665 O O . PRO A 1 81 ? 9.801 -13.513 -1.924 1.00 61.66 81 PRO A O 1
ATOM 668 N N . ILE A 1 82 ? 10.713 -11.795 -3.060 1.00 65.31 82 ILE A N 1
ATOM 669 C CA . ILE A 1 82 ? 9.465 -11.048 -3.193 1.00 65.31 82 ILE A CA 1
ATOM 670 C C . ILE A 1 82 ? 8.574 -11.847 -4.142 1.00 65.31 82 ILE A C 1
ATOM 672 O O . ILE A 1 82 ? 8.979 -12.142 -5.272 1.00 65.31 82 ILE A O 1
ATOM 676 N N . GLU A 1 83 ? 7.398 -12.236 -3.666 1.00 68.69 83 GLU A N 1
ATOM 677 C CA . GLU A 1 83 ? 6.470 -13.030 -4.458 1.00 68.69 83 GLU A CA 1
ATOM 678 C C . GLU A 1 83 ? 5.816 -12.159 -5.539 1.00 68.69 83 GLU A C 1
ATOM 680 O O . GLU A 1 83 ? 5.685 -10.943 -5.409 1.00 68.69 83 GLU A O 1
ATOM 685 N N . MET A 1 84 ? 5.428 -12.787 -6.645 1.00 65.12 84 MET A N 1
ATOM 686 C CA . MET A 1 84 ? 4.628 -12.167 -7.707 1.00 65.12 84 MET A CA 1
ATOM 687 C C . MET A 1 84 ? 3.188 -12.688 -7.603 1.00 65.12 84 MET A C 1
ATOM 689 O O . MET A 1 84 ? 2.630 -13.148 -8.596 1.00 65.12 84 MET A O 1
ATOM 693 N N . ASP A 1 85 ? 2.632 -12.728 -6.389 1.00 65.94 85 ASP A N 1
ATOM 694 C CA . ASP A 1 85 ? 1.304 -13.294 -6.132 1.00 65.94 85 ASP A CA 1
ATOM 695 C C . ASP A 1 85 ? 0.258 -12.192 -5.900 1.00 65.94 85 ASP A C 1
ATOM 697 O O . ASP A 1 85 ? 0.467 -11.264 -5.106 1.00 65.94 85 ASP A O 1
ATOM 701 N N . THR A 1 86 ? -0.855 -12.295 -6.630 1.00 65.94 86 THR A N 1
ATOM 702 C CA . THR A 1 86 ? -2.046 -11.436 -6.541 1.00 65.94 86 THR A CA 1
ATOM 703 C C . THR A 1 86 ? -3.213 -12.110 -5.822 1.00 65.94 86 THR A C 1
ATOM 705 O O . THR A 1 86 ? -4.191 -11.424 -5.520 1.00 65.94 86 THR A O 1
ATOM 708 N N . SER A 1 87 ? -3.104 -13.401 -5.485 1.00 78.00 87 SER A N 1
ATOM 709 C CA . SER A 1 87 ? -4.187 -14.215 -4.916 1.00 78.00 87 SER A CA 1
ATOM 710 C C . SER A 1 87 ? -4.813 -13.604 -3.660 1.00 78.00 87 SER A C 1
ATOM 712 O O . SER A 1 87 ? -6.020 -13.689 -3.450 1.00 78.00 87 SER A O 1
ATOM 714 N N . LEU A 1 88 ? -4.007 -12.929 -2.841 1.00 81.25 88 LEU A N 1
ATOM 715 C CA . LEU A 1 88 ? -4.459 -12.302 -1.606 1.00 81.25 88 LEU A CA 1
ATOM 716 C C . LEU A 1 88 ? -5.381 -11.092 -1.847 1.00 81.25 88 LEU A C 1
ATOM 718 O O . LEU A 1 88 ? -6.337 -10.887 -1.104 1.00 81.25 88 LEU A O 1
ATOM 722 N N . LEU A 1 89 ? -5.116 -10.292 -2.886 1.00 81.75 89 LEU A N 1
ATOM 723 C CA . LEU A 1 89 ? -6.009 -9.190 -3.260 1.00 81.75 89 LEU A CA 1
ATOM 724 C C . LEU A 1 89 ? -7.299 -9.703 -3.895 1.00 81.75 89 LEU A C 1
ATOM 726 O O . LEU A 1 89 ? -8.355 -9.121 -3.679 1.00 81.75 89 LEU A O 1
ATOM 730 N N . GLU A 1 90 ? -7.203 -10.770 -4.687 1.00 84.88 90 GLU A N 1
ATOM 731 C CA . GLU A 1 90 ? -8.375 -11.414 -5.277 1.00 84.88 90 GLU A CA 1
ATOM 732 C C . GLU A 1 90 ? -9.316 -11.895 -4.165 1.00 84.88 90 GLU A C 1
ATOM 734 O O . GLU A 1 90 ? -10.485 -11.521 -4.156 1.00 84.88 90 GLU A O 1
ATOM 739 N N . GLN A 1 91 ? -8.779 -12.580 -3.150 1.00 87.69 91 GLN A N 1
ATOM 740 C CA . GLN A 1 91 ? -9.537 -12.974 -1.957 1.00 87.69 91 GLN A CA 1
ATOM 741 C C . GLN A 1 91 ? -10.096 -11.765 -1.193 1.00 87.69 91 GLN A C 1
ATOM 743 O O . GLN A 1 91 ? -11.253 -11.779 -0.777 1.00 87.69 91 GLN A O 1
ATOM 748 N N . LEU A 1 92 ? -9.311 -10.693 -1.032 1.00 89.31 92 LEU A N 1
ATOM 749 C CA . LEU A 1 92 ? -9.791 -9.466 -0.397 1.00 89.31 92 LEU A CA 1
ATOM 750 C C . LEU A 1 92 ? -11.013 -8.892 -1.127 1.00 89.31 92 LEU A C 1
ATOM 752 O O . LEU A 1 92 ? -11.979 -8.518 -0.469 1.00 89.31 92 LEU A O 1
ATOM 756 N N . PHE A 1 93 ? -10.984 -8.825 -2.458 1.00 88.81 93 PHE A N 1
ATOM 757 C CA . PHE A 1 93 ? -12.082 -8.281 -3.263 1.00 88.81 93 PHE A CA 1
ATOM 758 C C . PHE A 1 93 ? -13.296 -9.209 -3.329 1.00 88.81 93 PHE A C 1
ATOM 760 O O . PHE A 1 93 ? -14.409 -8.732 -3.536 1.00 88.81 93 PHE A O 1
ATOM 767 N N . GLU A 1 94 ? -13.109 -10.512 -3.129 1.00 89.44 94 GLU A N 1
ATOM 768 C CA . GLU A 1 94 ? -14.220 -11.449 -2.947 1.00 89.44 94 GLU A CA 1
ATOM 769 C C . GLU A 1 94 ? -14.935 -11.227 -1.608 1.00 89.44 94 GLU A C 1
ATOM 771 O O . GLU A 1 94 ? -16.165 -11.261 -1.554 1.00 89.44 94 GLU A O 1
ATOM 776 N N . VAL A 1 95 ? -14.182 -10.975 -0.532 1.00 90.56 95 VAL A N 1
ATOM 777 C CA . VAL A 1 95 ? -14.740 -10.757 0.814 1.00 90.56 95 VAL A CA 1
ATOM 778 C C . VAL A 1 95 ? -15.312 -9.345 0.974 1.00 90.56 95 VAL A C 1
ATOM 780 O O . VAL A 1 95 ? -16.392 -9.166 1.536 1.00 90.56 95 VAL A O 1
ATOM 783 N N . TYR A 1 96 ? -14.597 -8.341 0.473 1.00 90.12 96 TYR A N 1
ATOM 784 C CA . TYR A 1 96 ? -14.946 -6.926 0.547 1.00 90.12 96 TYR A CA 1
ATOM 785 C C . TYR A 1 96 ? -14.976 -6.328 -0.867 1.00 90.12 96 TYR A C 1
ATOM 787 O O . TYR A 1 96 ? -14.026 -5.667 -1.298 1.00 90.12 96 TYR A O 1
ATOM 795 N N . PRO A 1 97 ? -16.059 -6.561 -1.622 1.00 89.25 97 PRO A N 1
ATOM 796 C CA . PRO A 1 97 ? -16.154 -6.089 -2.993 1.00 89.25 97 PRO A CA 1
ATOM 797 C C . PRO A 1 97 ? -16.209 -4.560 -3.068 1.00 89.25 97 PRO A C 1
ATOM 799 O O . PRO A 1 97 ? -16.759 -3.883 -2.199 1.00 89.25 97 PRO A O 1
ATOM 802 N N . THR A 1 98 ? -15.666 -4.021 -4.159 1.00 85.19 98 THR A N 1
ATOM 803 C CA . THR A 1 98 ? -15.780 -2.611 -4.550 1.00 85.19 98 THR A CA 1
ATOM 804 C C . THR A 1 98 ? -16.445 -2.533 -5.921 1.00 85.19 98 THR A C 1
ATOM 806 O O . THR A 1 98 ? -16.101 -3.293 -6.825 1.00 85.19 98 THR A O 1
ATOM 809 N N . GLU A 1 99 ? -17.385 -1.608 -6.102 1.00 77.25 99 GLU A N 1
ATOM 810 C CA . GLU A 1 99 ? -17.997 -1.352 -7.416 1.00 77.25 99 GLU A CA 1
ATOM 811 C C . GLU A 1 99 ? -17.121 -0.442 -8.296 1.00 77.25 99 GLU A C 1
ATOM 813 O O . GLU A 1 99 ? -17.315 -0.333 -9.509 1.00 77.25 99 GLU A O 1
ATOM 818 N N . HIS A 1 100 ? -16.133 0.224 -7.694 1.00 74.69 100 HIS A N 1
ATOM 819 C CA . HIS A 1 100 ? -15.304 1.213 -8.368 1.00 74.69 100 HIS A CA 1
ATOM 820 C C . HIS A 1 100 ? -14.127 0.570 -9.107 1.00 74.69 100 HIS A C 1
ATOM 822 O O . HIS A 1 100 ? -13.344 -0.185 -8.539 1.00 74.69 100 HIS A O 1
ATOM 828 N N . THR A 1 101 ? -13.956 0.933 -10.382 1.00 66.12 101 THR A N 1
ATOM 829 C CA . THR A 1 101 ? -12.914 0.366 -11.257 1.00 66.12 101 THR A CA 1
ATOM 830 C C . THR A 1 101 ? -11.536 1.003 -11.085 1.00 66.12 101 THR A C 1
ATOM 832 O O . THR A 1 101 ? -10.544 0.445 -11.543 1.00 66.12 101 THR A O 1
ATOM 835 N N . SER A 1 102 ? -11.462 2.200 -10.500 1.00 69.12 102 SER A N 1
ATOM 836 C CA . SER A 1 102 ? -10.221 2.981 -10.359 1.00 69.12 102 SER A CA 1
ATOM 837 C C . SER A 1 102 ? -9.787 3.202 -8.911 1.00 69.12 102 SER A C 1
ATOM 839 O O . SER A 1 102 ? -8.693 3.712 -8.678 1.00 69.12 102 SER A O 1
ATOM 841 N N . ARG A 1 103 ? -10.641 2.854 -7.946 1.00 78.62 103 ARG A N 1
ATOM 842 C CA . ARG A 1 103 ? -10.468 3.144 -6.521 1.00 78.62 103 ARG A CA 1
ATOM 843 C C . ARG A 1 103 ? -10.977 1.987 -5.685 1.00 78.62 103 ARG A C 1
ATOM 845 O O . ARG A 1 103 ? -11.900 1.289 -6.104 1.00 78.62 103 ARG A O 1
ATOM 852 N N . TYR A 1 104 ? -10.398 1.810 -4.502 1.00 85.50 104 TYR A N 1
ATOM 853 C CA . TYR A 1 104 ? -10.910 0.828 -3.559 1.00 85.50 104 TYR A CA 1
ATOM 854 C C . TYR A 1 104 ? -11.918 1.487 -2.635 1.00 85.50 104 TYR A C 1
ATOM 856 O O . TYR A 1 104 ? -11.553 2.182 -1.688 1.00 85.50 104 TYR A O 1
ATOM 864 N N . PHE A 1 105 ? -13.195 1.278 -2.922 1.00 85.56 105 PHE A N 1
ATOM 865 C CA . PHE A 1 105 ? -14.269 1.887 -2.158 1.00 85.56 105 PHE A CA 1
ATOM 866 C C . PHE A 1 105 ? -15.349 0.848 -1.866 1.00 85.56 105 PHE A C 1
ATOM 868 O O . PHE A 1 105 ? -16.401 0.834 -2.507 1.00 85.56 105 PHE A O 1
ATOM 875 N N . PRO A 1 106 ? -15.062 -0.077 -0.937 1.00 87.81 106 PRO A N 1
ATOM 876 C CA . PRO A 1 106 ? -16.039 -1.067 -0.523 1.00 87.81 106 PRO A CA 1
ATOM 877 C C . PRO A 1 106 ? -17.190 -0.402 0.242 1.00 87.81 106 PRO A C 1
ATOM 879 O O . PRO A 1 106 ? -17.006 0.628 0.905 1.00 87.81 106 PRO A O 1
ATOM 882 N N . GLU A 1 107 ? -18.372 -1.019 0.195 1.00 88.38 107 GLU A N 1
ATOM 883 C CA . GLU A 1 107 ? -19.555 -0.589 0.953 1.00 88.38 107 GLU A CA 1
ATOM 884 C C . GLU A 1 107 ? -19.374 -0.851 2.461 1.00 88.38 107 GLU A C 1
ATOM 886 O O . GLU A 1 107 ? -19.928 -1.779 3.045 1.00 88.38 107 GLU A O 1
ATOM 891 N N . LEU A 1 108 ? -18.557 -0.019 3.106 1.00 90.56 108 LEU A N 1
ATOM 892 C CA . LEU A 1 108 ? -18.245 -0.074 4.533 1.00 90.56 108 LEU A CA 1
ATOM 893 C C . LEU A 1 108 ? -18.669 1.212 5.244 1.00 90.56 108 LEU A C 1
ATOM 895 O O . LEU A 1 108 ? -18.602 2.288 4.639 1.00 90.56 108 LEU A O 1
ATOM 899 N N . PRO A 1 109 ? -19.052 1.145 6.532 1.00 91.69 109 PRO A N 1
ATOM 900 C CA . PRO A 1 109 ? -19.355 2.335 7.311 1.00 91.69 109 PRO A CA 1
ATOM 901 C C . PRO A 1 109 ? -18.123 3.236 7.448 1.00 91.69 109 PRO A C 1
ATOM 903 O O . PRO A 1 109 ? -16.997 2.764 7.629 1.00 91.69 109 PRO A O 1
ATOM 906 N N . VAL A 1 110 ? -18.362 4.548 7.397 1.00 93.56 110 VAL A N 1
A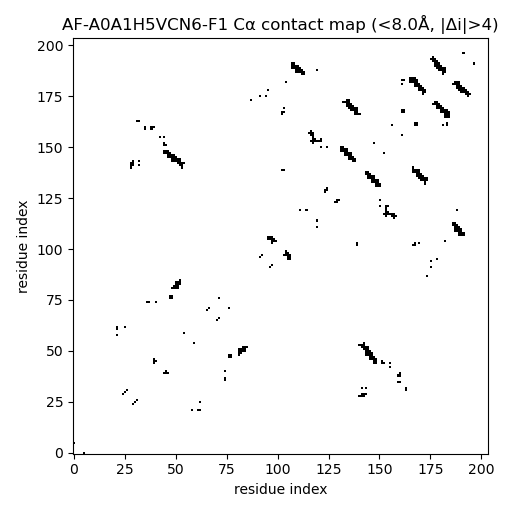TOM 907 C CA . VAL A 1 110 ? -17.353 5.557 7.734 1.00 93.56 110 VAL A CA 1
ATOM 908 C C . VAL A 1 110 ? -17.243 5.642 9.252 1.00 93.56 110 VAL A C 1
ATOM 910 O O . VAL A 1 110 ? -18.256 5.769 9.939 1.00 93.56 110 VAL A O 1
ATOM 913 N N . VAL A 1 111 ? -16.018 5.567 9.764 1.00 93.44 111 VAL A N 1
ATOM 914 C CA . VAL A 1 111 ? -15.719 5.568 11.204 1.00 93.44 111 VAL A CA 1
ATOM 915 C C . VAL A 1 111 ? -15.037 6.847 11.682 1.00 93.44 111 VAL A C 1
ATOM 917 O O . VAL A 1 111 ? -15.165 7.181 12.853 1.00 93.44 111 VAL A O 1
ATOM 920 N N . ALA A 1 112 ? -14.363 7.584 10.794 1.00 92.38 112 ALA A N 1
ATOM 921 C CA . ALA A 1 112 ? -13.746 8.876 11.101 1.00 92.38 112 ALA A CA 1
ATOM 922 C C . ALA A 1 112 ? -13.585 9.734 9.833 1.00 92.38 112 ALA A C 1
ATOM 924 O O . ALA A 1 112 ? -13.567 9.197 8.719 1.00 92.38 112 ALA A O 1
ATOM 925 N N . MET A 1 113 ? -13.463 11.054 10.006 1.00 88.69 113 MET A N 1
ATOM 926 C CA . MET A 1 113 ? -13.236 12.033 8.930 1.00 88.69 113 MET A CA 1
ATOM 927 C C . MET A 1 113 ? -12.329 13.162 9.426 1.00 88.69 113 MET A C 1
ATOM 929 O O . MET A 1 113 ? -12.544 13.645 10.534 1.00 88.69 113 MET A O 1
ATOM 933 N N . LEU A 1 114 ? -11.403 13.645 8.588 1.00 79.56 114 LEU A N 1
ATOM 934 C CA . LEU A 1 114 ? -10.546 14.813 8.883 1.00 79.56 114 LEU A CA 1
ATOM 935 C C . LEU A 1 114 ? -9.707 14.689 10.176 1.00 79.56 114 LEU A C 1
ATOM 937 O O . LEU A 1 114 ? -9.308 15.694 10.772 1.00 79.56 114 LEU A O 1
ATOM 941 N N . ASP A 1 115 ? -9.450 13.461 10.621 1.00 82.06 115 ASP A N 1
ATOM 942 C CA . ASP A 1 115 ? -8.724 13.158 11.851 1.00 82.06 115 ASP A CA 1
ATOM 943 C C . ASP A 1 115 ? -7.278 12.745 11.565 1.00 82.06 115 ASP A C 1
ATOM 945 O O . ASP A 1 115 ? -6.917 12.295 10.476 1.00 82.06 115 ASP A O 1
ATOM 949 N N . THR A 1 116 ? -6.419 12.860 12.580 1.00 90.50 116 THR A N 1
ATOM 950 C CA . THR A 1 116 ? -5.023 12.435 12.426 1.00 90.50 116 THR A CA 1
ATOM 951 C C . THR A 1 116 ? -4.941 10.911 12.276 1.00 90.50 116 THR A C 1
ATOM 953 O O . THR A 1 116 ? -5.499 10.193 13.111 1.00 90.50 116 THR A O 1
ATOM 956 N N . PRO A 1 117 ? -4.214 10.383 11.272 1.00 92.44 117 PRO A N 1
ATOM 957 C CA . PRO A 1 117 ? -4.173 8.947 11.022 1.00 92.44 117 PRO A CA 1
ATOM 958 C C . PRO A 1 117 ? -3.791 8.067 12.207 1.00 92.44 117 PRO A C 1
ATOM 960 O O . PRO A 1 117 ? -4.359 6.995 12.412 1.00 92.44 117 PRO A O 1
ATOM 963 N N . SER A 1 118 ? -2.823 8.521 13.000 1.00 94.25 118 SER A N 1
ATOM 964 C CA . SER A 1 118 ? -2.382 7.810 14.193 1.00 94.25 118 SER A CA 1
ATOM 965 C C . SER A 1 118 ? -3.478 7.727 15.255 1.00 94.25 118 SER A C 1
ATOM 967 O O . SER A 1 118 ? -3.651 6.667 15.852 1.00 94.25 118 SER A O 1
ATOM 969 N N . ALA A 1 119 ? -4.248 8.800 15.464 1.00 94.44 119 ALA A N 1
ATOM 970 C CA . ALA A 1 119 ? -5.361 8.801 16.409 1.00 94.44 119 ALA A CA 1
ATOM 971 C C . ALA A 1 119 ? -6.455 7.824 15.969 1.00 94.44 119 ALA A C 1
ATOM 973 O O . ALA A 1 119 ? -6.829 6.951 16.749 1.00 94.44 119 ALA A O 1
ATOM 974 N N . VAL A 1 120 ? -6.879 7.890 14.701 1.00 94.50 120 VAL A N 1
ATOM 975 C CA . VAL A 1 120 ? -7.931 7.005 14.175 1.00 94.50 120 VAL A CA 1
ATOM 976 C C . VAL A 1 120 ? -7.534 5.537 14.296 1.00 94.50 120 VAL A C 1
ATOM 978 O O . VAL A 1 120 ? -8.310 4.723 14.794 1.00 94.50 120 VAL A O 1
ATOM 981 N N . LEU A 1 121 ? -6.312 5.178 13.889 1.00 95.19 121 LEU A N 1
ATOM 982 C CA . LEU A 1 121 ? -5.842 3.797 13.992 1.00 95.19 121 LEU A CA 1
ATOM 983 C C . LEU A 1 121 ? -5.750 3.322 15.447 1.00 95.19 121 LEU A C 1
ATOM 985 O O . LEU A 1 121 ? -6.123 2.187 15.739 1.00 95.19 121 LEU A O 1
ATOM 989 N N . GLN A 1 122 ? -5.275 4.162 16.370 1.00 95.31 122 GLN A N 1
ATOM 990 C CA . GLN A 1 122 ? -5.204 3.806 17.791 1.00 95.31 122 GLN A CA 1
ATOM 991 C C . GLN A 1 122 ? -6.591 3.616 18.406 1.00 95.31 122 GLN A C 1
ATOM 993 O O . GLN A 1 122 ? -6.801 2.652 19.149 1.00 95.31 122 GLN A O 1
ATOM 998 N N . ASP A 1 123 ? -7.532 4.501 18.080 1.00 94.88 123 ASP A N 1
ATOM 999 C CA . ASP A 1 123 ? -8.911 4.409 18.545 1.00 94.88 123 ASP A CA 1
ATOM 1000 C C . ASP A 1 123 ? -9.583 3.144 17.999 1.00 94.88 123 ASP A C 1
ATOM 1002 O O . ASP A 1 123 ? -10.131 2.372 18.786 1.00 94.88 123 ASP A O 1
ATOM 1006 N N . LEU A 1 124 ? -9.422 2.839 16.706 1.00 93.94 124 LEU A N 1
ATOM 1007 C CA . LEU A 1 124 ? -9.941 1.610 16.098 1.00 93.94 124 LEU A CA 1
ATOM 1008 C C . LEU A 1 124 ? -9.357 0.343 16.728 1.00 93.94 124 LEU A C 1
ATOM 1010 O O . LEU A 1 124 ? -10.105 -0.577 17.063 1.00 93.94 124 LEU A O 1
ATOM 1014 N N . ILE A 1 125 ? -8.037 0.288 16.936 1.00 93.88 125 ILE A N 1
ATOM 1015 C CA . ILE A 1 125 ? -7.380 -0.854 17.593 1.00 93.88 125 ILE A CA 1
ATOM 1016 C C . ILE A 1 125 ? -7.958 -1.074 18.991 1.00 93.88 125 ILE A C 1
ATOM 1018 O O . ILE A 1 125 ? -8.236 -2.213 19.371 1.00 93.88 125 ILE A O 1
ATOM 1022 N N . ARG A 1 126 ? -8.161 0.005 19.753 1.00 93.69 126 ARG A N 1
ATOM 1023 C CA . ARG A 1 126 ? -8.703 -0.060 21.113 1.00 93.69 126 ARG A CA 1
ATOM 1024 C C . ARG A 1 126 ? -10.170 -0.485 21.123 1.00 93.69 126 ARG A C 1
ATOM 1026 O O . ARG A 1 126 ? -10.534 -1.360 21.902 1.00 93.69 126 ARG A O 1
ATOM 1033 N N . GLU A 1 127 ? -11.006 0.129 20.292 1.00 93.31 127 GLU A N 1
ATOM 1034 C CA . GLU A 1 127 ? -12.453 -0.111 20.260 1.00 93.31 127 GLU A CA 1
ATOM 1035 C C . GLU A 1 127 ? -12.812 -1.507 19.764 1.00 93.31 127 GLU A C 1
ATOM 1037 O O . GLU A 1 127 ? -13.719 -2.143 20.299 1.00 93.31 127 GLU A O 1
ATOM 1042 N N . GLN A 1 128 ? -12.084 -1.996 18.762 1.00 91.44 128 GLN A N 1
ATOM 1043 C CA . GLN A 1 128 ? -12.313 -3.315 18.175 1.00 91.44 128 GLN A CA 1
ATOM 1044 C C . GLN A 1 128 ? -11.494 -4.408 18.876 1.00 91.44 128 GLN A C 1
ATOM 1046 O O . GLN A 1 128 ? -11.567 -5.572 18.491 1.00 91.44 128 GLN A O 1
ATOM 1051 N N . ASN A 1 129 ? -10.738 -4.043 19.921 1.00 90.19 129 ASN A N 1
ATOM 1052 C CA . ASN A 1 129 ? -9.860 -4.932 20.678 1.00 90.19 129 ASN A CA 1
ATOM 1053 C C . ASN A 1 129 ? -8.924 -5.747 19.765 1.00 90.19 129 ASN A C 1
ATOM 1055 O O . ASN A 1 129 ? -8.758 -6.958 19.936 1.00 90.19 129 ASN A O 1
ATOM 1059 N N . LEU A 1 130 ? -8.331 -5.079 18.770 1.00 89.50 130 LEU A N 1
ATOM 1060 C CA . LEU A 1 130 ? -7.432 -5.724 17.818 1.00 89.50 130 LEU A CA 1
ATOM 1061 C C . LEU A 1 130 ? -6.146 -6.114 18.546 1.00 89.50 130 LEU A C 1
ATOM 1063 O O . LEU A 1 130 ? -5.386 -5.263 19.023 1.00 89.50 130 LEU A O 1
ATOM 1067 N N . SER A 1 131 ? -5.900 -7.421 18.646 1.00 86.31 131 SER A N 1
ATOM 1068 C CA . SER A 1 131 ? -4.659 -7.929 19.223 1.00 86.31 131 SER A CA 1
ATOM 1069 C C . SER A 1 131 ? -3.452 -7.471 18.408 1.00 86.31 131 SER A C 1
ATOM 1071 O O . SER A 1 131 ? -3.571 -7.071 17.249 1.00 86.31 131 SER A O 1
ATOM 1073 N N . ARG A 1 132 ? -2.259 -7.542 19.005 1.00 86.31 132 ARG A N 1
ATOM 1074 C CA . ARG A 1 132 ? -1.026 -7.264 18.268 1.00 86.31 132 ARG A CA 1
ATOM 1075 C C . ARG A 1 132 ? -0.916 -8.222 17.082 1.00 86.31 132 ARG A C 1
ATOM 1077 O O . ARG A 1 132 ? -0.766 -9.424 17.281 1.00 86.31 132 ARG A O 1
ATOM 1084 N N . GLN A 1 133 ? -0.956 -7.665 15.880 1.00 91.12 133 GLN A N 1
ATOM 1085 C CA . GLN A 1 133 ? -0.933 -8.419 14.639 1.00 91.12 133 GLN A CA 1
ATOM 1086 C C . GLN A 1 133 ? -0.159 -7.674 13.559 1.00 91.12 133 GLN A C 1
ATOM 1088 O O . GLN A 1 133 ? -0.028 -6.445 13.593 1.00 91.12 133 GLN A O 1
ATOM 1093 N N . TYR A 1 134 ? 0.339 -8.447 12.602 1.00 92.62 134 TYR A N 1
ATOM 1094 C CA . TYR A 1 134 ? 0.832 -7.914 11.346 1.00 92.62 134 TYR A CA 1
ATOM 1095 C C . TYR A 1 134 ? -0.334 -7.807 10.372 1.00 92.62 134 TYR A C 1
ATOM 1097 O O . TYR A 1 134 ? -1.162 -8.713 10.290 1.00 92.62 134 TYR A O 1
ATOM 1105 N N . VAL A 1 135 ? -0.397 -6.694 9.652 1.00 94.88 135 VAL A N 1
ATOM 1106 C CA . VAL A 1 135 ? -1.381 -6.479 8.592 1.00 94.88 135 VAL A CA 1
ATOM 1107 C C . VAL A 1 135 ? -0.667 -6.237 7.282 1.00 94.88 135 VAL A C 1
ATOM 1109 O O . VAL A 1 135 ? 0.433 -5.684 7.244 1.00 94.88 135 VAL A O 1
ATOM 1112 N N . PHE A 1 136 ? -1.316 -6.628 6.201 1.00 94.00 136 PHE A N 1
ATOM 1113 C CA . PHE A 1 136 ? -0.944 -6.202 4.876 1.00 94.00 136 PHE A CA 1
ATOM 1114 C C . PHE A 1 136 ? -1.375 -4.762 4.654 1.00 94.00 136 PHE A C 1
ATOM 1116 O O . PHE A 1 136 ? -2.478 -4.378 5.028 1.00 94.00 136 PHE A O 1
ATOM 1123 N N . MET A 1 137 ? -0.497 -3.976 4.045 1.00 93.94 137 MET A N 1
ATOM 1124 C CA . MET A 1 137 ? -0.706 -2.582 3.696 1.00 93.94 137 MET A CA 1
ATOM 1125 C C . MET A 1 137 ? -0.423 -2.390 2.216 1.00 93.94 137 MET A C 1
ATOM 1127 O O . MET A 1 137 ? 0.618 -2.820 1.705 1.00 93.94 137 MET A O 1
ATOM 1131 N N . CYS A 1 138 ? -1.351 -1.744 1.514 1.00 90.75 138 CYS A N 1
ATOM 1132 C CA . CYS A 1 138 ? -1.198 -1.548 0.087 1.00 90.75 138 CYS A CA 1
ATOM 1133 C C . CYS A 1 138 ? -1.980 -0.354 -0.467 1.00 90.75 138 CYS A C 1
ATOM 1135 O O . CYS A 1 138 ? -3.020 0.021 0.071 1.00 90.75 138 CYS A O 1
ATOM 1137 N N . TRP A 1 139 ? -1.502 0.160 -1.600 1.00 90.19 139 TRP A N 1
ATOM 1138 C CA . TRP A 1 139 ? -2.207 1.103 -2.468 1.00 90.19 139 TRP A CA 1
ATOM 1139 C C . TRP A 1 139 ? -2.483 0.390 -3.787 1.00 90.19 139 TRP A C 1
ATOM 1141 O O . TRP A 1 139 ? -1.556 -0.173 -4.377 1.00 90.19 139 TRP A O 1
ATOM 1151 N N . LEU A 1 140 ? -3.735 0.350 -4.247 1.00 81.44 140 LEU A N 1
ATOM 1152 C CA . LEU A 1 140 ? -4.126 -0.539 -5.353 1.00 81.44 140 LEU A CA 1
ATOM 1153 C C . LEU A 1 140 ? -3.342 -0.309 -6.649 1.00 81.44 140 LEU A C 1
ATOM 1155 O O . LEU A 1 140 ? -3.012 -1.263 -7.352 1.00 81.44 140 LEU A O 1
ATOM 1159 N N . GLN A 1 141 ? -3.031 0.948 -6.956 1.00 80.38 141 GLN A N 1
ATOM 1160 C CA . GLN A 1 141 ? -2.356 1.310 -8.201 1.00 80.38 141 GLN A CA 1
ATOM 1161 C C . GLN A 1 141 ? -0.846 1.052 -8.164 1.00 80.38 141 GLN A C 1
ATOM 1163 O O . GLN A 1 141 ? -0.196 1.057 -9.209 1.00 80.38 141 GLN A O 1
ATOM 1168 N N . TYR A 1 142 ? -0.277 0.824 -6.979 1.00 82.69 142 TYR A N 1
ATOM 1169 C CA . TYR A 1 142 ? 1.164 0.786 -6.793 1.00 82.69 142 TYR A CA 1
ATOM 1170 C C . TYR A 1 142 ? 1.725 -0.620 -6.641 1.00 82.69 142 TYR A C 1
ATOM 1172 O O . TYR A 1 142 ? 1.041 -1.590 -6.297 1.00 82.69 142 TYR A O 1
ATOM 1180 N N . ALA A 1 143 ? 3.030 -0.702 -6.888 1.00 78.75 143 ALA A N 1
ATOM 1181 C CA . ALA A 1 143 ? 3.679 -1.962 -7.163 1.00 78.75 143 ALA A CA 1
ATOM 1182 C C . ALA A 1 143 ? 4.020 -2.812 -5.935 1.00 78.75 143 ALA A C 1
ATOM 1184 O O . ALA A 1 143 ? 4.481 -3.929 -6.123 1.00 78.75 143 ALA A O 1
ATOM 1185 N N . LEU A 1 144 ? 3.835 -2.333 -4.700 1.00 84.88 144 LEU A N 1
ATOM 1186 C CA . LEU A 1 144 ? 4.256 -3.069 -3.502 1.00 84.88 144 LEU A CA 1
ATOM 1187 C C . LEU A 1 144 ? 3.077 -3.444 -2.608 1.00 84.88 144 LEU A C 1
ATOM 1189 O O . LEU A 1 144 ? 2.152 -2.659 -2.390 1.00 84.88 144 LEU A O 1
ATOM 1193 N N . LEU A 1 145 ? 3.163 -4.653 -2.063 1.00 88.50 145 LEU A N 1
ATOM 1194 C CA . LEU A 1 145 ? 2.414 -5.102 -0.900 1.00 88.50 145 LEU A CA 1
ATOM 1195 C C . LEU A 1 145 ? 3.366 -5.170 0.290 1.00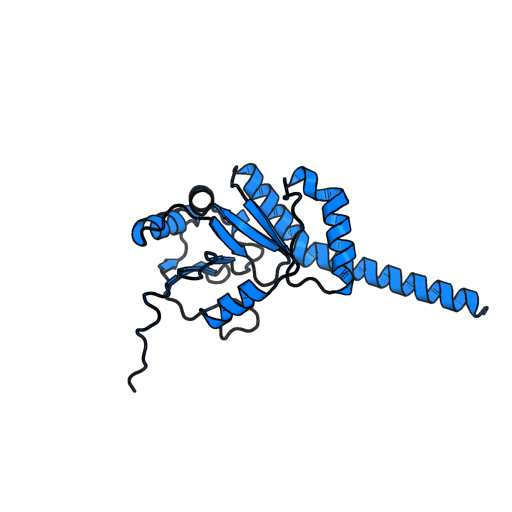 88.50 145 LEU A C 1
ATOM 1197 O O . LEU A 1 145 ? 4.397 -5.849 0.223 1.00 88.50 145 LEU A O 1
ATOM 1201 N N . LEU A 1 146 ? 3.015 -4.480 1.366 1.00 90.81 146 LEU A N 1
ATOM 1202 C CA . LEU A 1 146 ? 3.794 -4.451 2.596 1.00 90.81 146 LEU A CA 1
ATOM 1203 C C . LEU A 1 146 ? 3.100 -5.286 3.662 1.00 90.81 146 LEU A C 1
ATOM 1205 O O . LEU A 1 146 ? 1.881 -5.360 3.685 1.00 90.81 146 LEU A O 1
ATOM 1209 N N . GLU A 1 147 ? 3.867 -5.869 4.566 1.00 92.06 147 GLU A N 1
ATOM 1210 C CA . GLU A 1 147 ? 3.393 -6.393 5.842 1.00 92.06 147 GLU A CA 1
ATOM 1211 C C . GLU A 1 147 ? 3.999 -5.538 6.955 1.00 92.06 147 GLU A C 1
ATOM 1213 O O . GLU A 1 147 ? 5.207 -5.288 6.959 1.00 92.06 147 GLU A O 1
ATOM 1218 N N . VAL A 1 148 ? 3.161 -5.053 7.868 1.00 93.88 148 VAL A N 1
ATOM 1219 C CA . VAL A 1 148 ? 3.513 -4.026 8.860 1.00 93.88 148 VAL A CA 1
ATOM 1220 C C . VAL A 1 148 ? 2.945 -4.382 10.233 1.00 93.88 148 VAL A C 1
ATOM 1222 O O . VAL A 1 148 ? 1.861 -4.956 1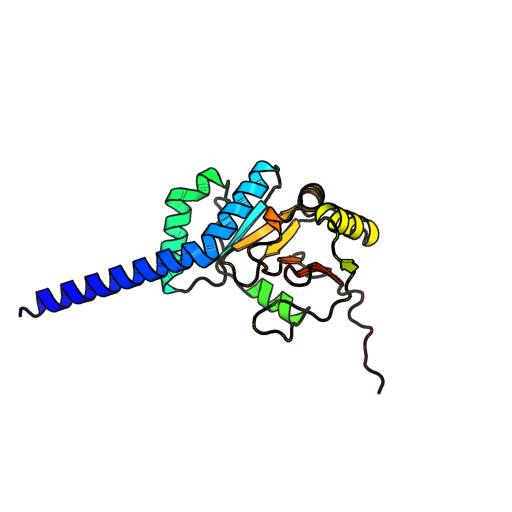0.325 1.00 93.88 148 VAL A O 1
ATOM 1225 N N . ASP A 1 149 ? 3.658 -4.048 11.315 1.00 93.75 149 ASP A N 1
ATOM 1226 C CA . ASP A 1 149 ? 3.103 -4.165 12.677 1.00 93.75 149 ASP A CA 1
ATOM 1227 C C . ASP A 1 149 ? 2.037 -3.074 12.862 1.00 93.75 149 ASP A C 1
ATOM 1229 O O . ASP A 1 149 ? 2.355 -1.880 12.881 1.00 93.75 149 ASP A O 1
ATOM 1233 N N . LEU A 1 150 ? 0.771 -3.481 12.999 1.00 95.12 150 LEU A N 1
ATOM 1234 C CA . LEU A 1 150 ? -0.364 -2.560 13.072 1.00 95.12 150 LEU A CA 1
ATOM 1235 C C . LEU A 1 150 ? -0.254 -1.592 14.261 1.00 95.12 150 LEU A C 1
ATOM 1237 O O . LEU A 1 150 ? -0.629 -0.427 14.140 1.00 95.12 150 LEU A O 1
ATOM 1241 N N . GLN A 1 151 ? 0.288 -2.033 15.401 1.00 93.94 151 GLN A N 1
ATOM 1242 C CA . GLN A 1 151 ? 0.430 -1.167 16.573 1.00 93.94 151 GLN A CA 1
ATOM 1243 C C . GLN A 1 151 ? 1.537 -0.133 16.384 1.00 93.94 151 GLN A C 1
ATOM 1245 O O . GLN A 1 151 ? 1.395 1.001 16.840 1.00 93.94 151 GLN A O 1
ATOM 1250 N N . GLN A 1 152 ? 2.644 -0.510 15.742 1.00 94.56 152 GLN A N 1
ATOM 1251 C CA . GLN A 1 152 ? 3.713 0.444 15.435 1.00 94.56 152 GLN A CA 1
ATOM 1252 C C . GLN A 1 152 ? 3.274 1.439 14.367 1.00 94.56 152 GLN A C 1
ATOM 1254 O O . GLN A 1 152 ? 3.490 2.639 14.531 1.00 94.56 152 GLN A O 1
ATOM 1259 N N . LEU A 1 153 ? 2.573 0.966 13.332 1.00 95.69 153 LEU A N 1
ATOM 1260 C CA . LEU A 1 153 ? 1.964 1.844 12.341 1.00 95.69 153 LEU A CA 1
ATOM 1261 C C . LEU A 1 153 ? 1.014 2.838 13.019 1.00 95.69 153 LEU A C 1
ATOM 1263 O O . LEU A 1 153 ? 1.169 4.035 12.832 1.00 95.69 153 LEU A O 1
ATOM 1267 N N . ALA A 1 154 ? 0.095 2.386 13.873 1.00 95.31 154 ALA A N 1
ATOM 1268 C CA . ALA A 1 154 ? -0.871 3.265 14.535 1.00 95.31 154 ALA A CA 1
ATOM 1269 C C . ALA A 1 154 ? -0.231 4.359 15.409 1.00 95.31 154 ALA A C 1
ATOM 1271 O O . ALA A 1 154 ? -0.786 5.446 15.553 1.00 95.31 154 ALA A O 1
ATOM 1272 N N . LYS A 1 155 ? 0.952 4.117 15.982 1.00 94.94 155 LYS A N 1
ATOM 1273 C CA . LYS A 1 155 ? 1.675 5.132 16.769 1.00 94.94 155 LYS A CA 1
ATOM 1274 C C . LYS A 1 155 ? 2.258 6.252 15.913 1.00 94.94 155 LYS A C 1
ATOM 1276 O O . LYS A 1 155 ? 2.352 7.384 16.382 1.00 94.94 155 LYS A O 1
ATOM 1281 N N . HIS A 1 156 ? 2.658 5.933 14.686 1.00 95.62 156 HIS A N 1
ATOM 1282 C CA . HIS A 1 156 ? 3.487 6.803 13.851 1.00 95.62 156 HIS A CA 1
ATOM 1283 C C . HIS A 1 156 ? 2.843 7.179 12.510 1.00 95.62 156 HIS A C 1
ATOM 1285 O O . HIS A 1 156 ? 3.410 7.986 11.773 1.00 95.62 156 HIS A O 1
ATOM 1291 N N . ALA A 1 157 ? 1.665 6.630 12.203 1.00 93.38 157 ALA A N 1
ATOM 1292 C CA . ALA A 1 157 ? 0.941 6.867 10.964 1.00 93.38 157 ALA A CA 1
ATOM 1293 C C . ALA A 1 157 ? 0.698 8.360 10.749 1.00 93.38 157 ALA A C 1
ATOM 1295 O O . ALA A 1 157 ? 0.273 9.092 11.646 1.00 93.38 157 ALA A O 1
ATOM 1296 N N . ASN A 1 158 ? 0.964 8.801 9.527 1.00 92.62 158 ASN A N 1
ATOM 1297 C CA . ASN A 1 158 ? 0.819 10.181 9.103 1.00 92.62 158 ASN A CA 1
ATOM 1298 C C . ASN A 1 158 ? 0.478 10.230 7.603 1.00 92.62 158 ASN A C 1
ATOM 1300 O O . ASN A 1 158 ? 0.458 9.198 6.927 1.00 92.62 158 ASN A O 1
ATOM 1304 N N . ALA A 1 159 ? 0.225 11.433 7.087 1.00 89.62 159 ALA A N 1
ATOM 1305 C CA . ALA A 1 159 ? -0.102 11.634 5.677 1.00 89.62 159 ALA A CA 1
ATOM 1306 C C . ALA A 1 159 ? 1.041 11.230 4.727 1.00 89.62 159 ALA A C 1
ATOM 1308 O O . ALA A 1 159 ? 0.765 10.683 3.672 1.00 89.62 159 ALA A O 1
ATOM 1309 N N . ASN A 1 160 ? 2.313 11.403 5.110 1.00 90.31 160 ASN A N 1
ATOM 1310 C CA . ASN A 1 160 ? 3.447 10.983 4.272 1.00 90.31 160 ASN A CA 1
ATOM 1311 C C . ASN A 1 160 ? 3.486 9.467 4.058 1.00 90.31 160 ASN A C 1
ATOM 1313 O O . ASN A 1 160 ? 4.045 9.008 3.070 1.00 90.31 160 ASN A O 1
ATOM 1317 N N . ILE A 1 161 ? 2.936 8.697 5.000 1.00 91.75 161 ILE A N 1
ATOM 1318 C CA . ILE A 1 161 ? 2.797 7.254 4.860 1.00 91.75 161 ILE A CA 1
ATOM 1319 C C . ILE A 1 161 ? 1.529 6.940 4.078 1.00 91.75 161 ILE A C 1
ATOM 1321 O O . ILE A 1 161 ? 1.605 6.184 3.126 1.00 91.75 161 ILE A O 1
ATOM 1325 N N . LEU A 1 162 ? 0.372 7.478 4.474 1.00 90.50 162 LEU A N 1
ATOM 1326 C CA . LEU A 1 162 ? -0.919 6.993 3.977 1.00 90.50 162 LEU A CA 1
ATOM 1327 C C . LEU A 1 162 ? -1.417 7.662 2.697 1.00 90.50 162 LEU A C 1
ATOM 1329 O O . LEU A 1 162 ? -2.146 7.037 1.938 1.00 90.50 162 LEU A O 1
ATOM 1333 N N . ASP A 1 163 ? -1.044 8.909 2.451 1.00 86.12 163 ASP A N 1
ATOM 1334 C CA . ASP A 1 163 ? -1.508 9.679 1.304 1.00 86.12 163 ASP A CA 1
ATOM 1335 C C . ASP A 1 163 ? -0.399 9.773 0.254 1.00 86.12 163 ASP A C 1
ATOM 1337 O O . ASP A 1 163 ? 0.372 10.735 0.179 1.00 86.12 163 ASP A O 1
ATOM 1341 N N . ILE A 1 164 ? -0.322 8.742 -0.589 1.00 85.31 164 ILE A N 1
ATOM 1342 C CA . ILE A 1 164 ? 0.508 8.802 -1.787 1.00 85.31 164 ILE A CA 1
ATOM 1343 C C . ILE A 1 164 ? -0.338 9.407 -2.901 1.00 85.31 164 ILE A C 1
ATOM 1345 O O . ILE A 1 164 ? -1.062 8.704 -3.596 1.00 85.31 164 ILE A O 1
ATOM 1349 N N . ARG A 1 165 ? -0.216 10.723 -3.099 1.00 83.38 165 ARG A N 1
ATOM 1350 C CA . ARG A 1 165 ? -0.829 11.449 -4.232 1.00 83.38 165 ARG A CA 1
ATOM 1351 C C . ARG A 1 165 ? -2.356 11.276 -4.343 1.00 83.38 165 ARG A C 1
ATOM 1353 O O . ARG A 1 165 ? -2.892 11.359 -5.448 1.00 83.38 165 ARG A O 1
ATOM 1360 N N . GLY A 1 166 ? -3.052 11.093 -3.226 1.00 82.81 166 GLY A N 1
ATOM 1361 C CA . GLY A 1 166 ? -4.503 10.938 -3.170 1.00 82.81 166 GLY A CA 1
ATOM 1362 C C . GLY A 1 166 ? -5.012 9.513 -3.398 1.00 82.81 166 GLY A C 1
ATOM 1363 O O . GLY A 1 166 ? -6.215 9.347 -3.606 1.00 82.81 166 GLY A O 1
ATOM 1364 N N . ASP A 1 167 ? -4.143 8.496 -3.380 1.00 86.12 167 ASP A N 1
ATOM 1365 C CA . ASP A 1 167 ? -4.549 7.092 -3.504 1.00 86.12 167 ASP 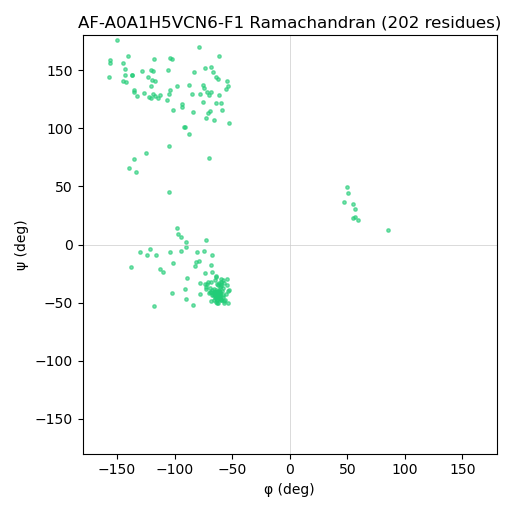A CA 1
ATOM 1366 C C . ASP A 1 167 ? -5.015 6.473 -2.181 1.00 86.12 167 ASP A C 1
ATOM 1368 O O . ASP A 1 167 ? -4.520 6.783 -1.097 1.00 86.12 167 ASP A O 1
ATOM 1372 N N . ASP A 1 168 ? -5.959 5.540 -2.297 1.00 89.75 168 ASP A N 1
ATOM 1373 C CA . ASP A 1 168 ? -6.554 4.849 -1.156 1.00 89.75 168 ASP A CA 1
ATOM 1374 C C . ASP A 1 168 ? -5.579 3.820 -0.561 1.00 89.75 168 ASP A C 1
ATOM 1376 O O . ASP A 1 168 ? -4.979 3.016 -1.287 1.00 89.75 168 ASP A O 1
ATOM 1380 N N . VAL A 1 169 ? -5.469 3.807 0.770 1.00 92.81 169 VAL A N 1
ATOM 1381 C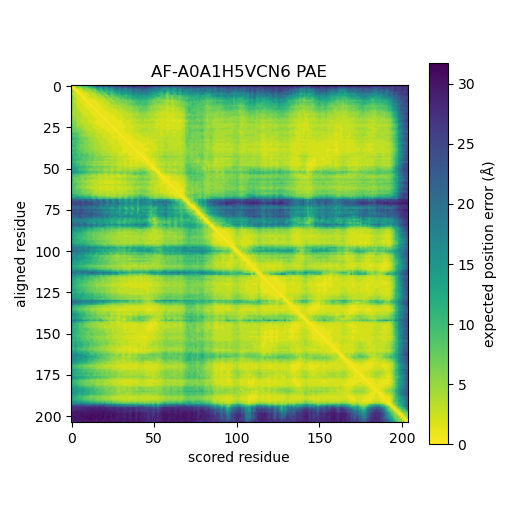 CA . VAL A 1 169 ? -4.729 2.781 1.517 1.00 92.81 169 VAL A CA 1
ATOM 1382 C C . VAL A 1 169 ? -5.674 1.734 2.038 1.00 92.81 169 VAL A C 1
ATOM 1384 O O . VAL A 1 169 ? -6.705 2.039 2.635 1.00 92.81 169 VAL A O 1
ATOM 1387 N N . VAL A 1 170 ? -5.250 0.487 1.894 1.00 93.94 170 VAL A N 1
ATOM 1388 C CA . VAL A 1 170 ? -5.973 -0.673 2.385 1.00 93.94 170 VAL A CA 1
ATOM 1389 C C . VAL A 1 170 ? -5.097 -1.431 3.371 1.00 93.94 170 VAL A C 1
ATOM 1391 O O . VAL A 1 170 ? -3.966 -1.791 3.032 1.00 93.94 170 VAL A O 1
ATOM 1394 N N . LEU A 1 171 ? -5.624 -1.666 4.575 1.00 95.50 171 LEU A N 1
ATOM 1395 C CA . LEU A 1 171 ? -5.003 -2.467 5.627 1.00 95.50 171 LEU A CA 1
ATOM 1396 C C . LEU A 1 171 ? -5.885 -3.669 5.964 1.00 95.50 171 LEU A C 1
ATOM 1398 O O . LEU A 1 171 ? -7.075 -3.502 6.240 1.00 95.50 171 LEU A O 1
ATOM 1402 N N . PHE A 1 172 ? -5.309 -4.866 5.979 1.00 94.31 172 PHE A N 1
ATOM 1403 C CA . PHE A 1 172 ? -6.046 -6.097 6.274 1.00 94.31 172 PHE A CA 1
ATOM 1404 C C . PHE A 1 172 ? -5.111 -7.205 6.784 1.00 94.31 172 PHE A C 1
ATOM 1406 O O . PHE A 1 172 ? -3.969 -7.289 6.334 1.00 94.31 172 PHE A O 1
ATOM 1413 N N . PRO A 1 173 ? -5.539 -8.057 7.725 1.00 92.75 173 PRO A N 1
ATOM 1414 C CA . PRO A 1 173 ? -4.778 -9.229 8.142 1.00 92.75 173 PRO A CA 1
ATOM 1415 C C . PRO A 1 173 ? -4.919 -10.379 7.132 1.00 92.75 173 PRO A C 1
ATOM 1417 O O . PRO A 1 173 ? -5.736 -10.332 6.214 1.00 92.75 173 PRO A O 1
ATOM 1420 N N . ALA A 1 174 ? -4.104 -11.424 7.289 1.00 89.56 174 ALA A N 1
ATOM 1421 C CA . ALA A 1 174 ? -4.058 -12.556 6.358 1.00 89.56 174 ALA A CA 1
ATOM 1422 C C . ALA A 1 174 ? -5.356 -13.377 6.287 1.00 89.56 174 ALA A C 1
ATOM 1424 O O . ALA A 1 174 ? -5.630 -13.999 5.267 1.00 89.56 174 ALA A O 1
ATOM 1425 N N . ASP A 1 175 ? -6.133 -13.396 7.365 1.00 89.62 175 ASP A N 1
ATOM 1426 C CA . ASP A 1 175 ? -7.415 -14.095 7.480 1.00 89.62 175 ASP A CA 1
ATOM 1427 C C . ASP A 1 175 ? -8.620 -13.236 7.061 1.00 89.62 175 ASP A C 1
ATOM 1429 O O . ASP A 1 175 ? -9.742 -13.741 7.033 1.00 89.62 175 ASP A O 1
ATOM 1433 N N . LEU A 1 176 ? -8.391 -11.967 6.692 1.00 90.69 176 LEU A N 1
ATOM 1434 C CA . LEU A 1 176 ? -9.400 -11.034 6.175 1.00 90.69 176 LEU A CA 1
ATOM 1435 C C . LEU A 1 176 ? -10.573 -10.778 7.142 1.00 90.69 176 LEU A C 1
ATOM 1437 O O . LEU A 1 176 ? -11.649 -10.331 6.732 1.00 90.69 176 LEU A O 1
ATOM 1441 N N . ASP A 1 177 ? -10.384 -11.027 8.438 1.00 90.75 177 ASP A N 1
ATOM 1442 C CA . ASP A 1 177 ? -11.427 -10.853 9.453 1.00 90.75 177 ASP A CA 1
ATOM 1443 C C . ASP A 1 177 ? -11.824 -9.376 9.661 1.00 90.75 177 ASP A C 1
ATOM 1445 O O . ASP A 1 177 ? -12.953 -9.075 10.076 1.00 90.75 177 ASP A O 1
ATOM 1449 N N . VAL A 1 178 ? -10.911 -8.469 9.310 1.00 93.06 178 VAL A N 1
ATOM 1450 C CA . VAL A 1 178 ? -11.000 -7.017 9.430 1.00 93.06 178 VAL A CA 1
ATOM 1451 C C . VAL A 1 178 ? -10.473 -6.343 8.164 1.00 93.06 178 VAL A C 1
ATOM 1453 O O . VAL A 1 178 ? -9.503 -6.781 7.550 1.00 93.06 178 VAL A O 1
ATOM 1456 N N . LEU A 1 179 ? -11.081 -5.215 7.809 1.00 95.00 179 LEU A N 1
ATOM 1457 C CA . LEU A 1 179 ? -10.616 -4.334 6.749 1.00 95.00 179 LEU A CA 1
ATOM 1458 C C . LEU A 1 179 ? -10.626 -2.885 7.233 1.00 95.00 179 LEU A C 1
ATOM 1460 O O . LEU A 1 179 ? -11.650 -2.399 7.708 1.00 95.00 179 LEU A O 1
ATOM 1464 N N . ILE A 1 180 ? -9.505 -2.183 7.079 1.00 95.56 180 ILE A N 1
ATOM 1465 C CA . ILE A 1 180 ? -9.409 -0.737 7.297 1.00 95.56 180 ILE A CA 1
ATOM 1466 C C . ILE A 1 180 ? -9.046 -0.097 5.963 1.00 95.56 180 ILE A C 1
ATOM 1468 O O . ILE A 1 180 ? -8.069 -0.488 5.326 1.00 95.56 180 ILE A O 1
ATOM 1472 N N . VAL A 1 181 ? -9.821 0.898 5.542 1.00 94.94 181 VAL A N 1
ATOM 1473 C CA . VAL A 1 181 ? -9.548 1.667 4.326 1.00 94.94 181 VAL A CA 1
ATOM 1474 C C . VAL A 1 181 ? -9.430 3.134 4.692 1.00 94.94 181 VAL A C 1
ATOM 1476 O O . VAL A 1 181 ? -10.338 3.689 5.311 1.00 94.94 181 VAL A O 1
ATOM 1479 N N . TYR A 1 182 ? -8.331 3.759 4.286 1.00 94.12 182 TYR A N 1
ATOM 1480 C CA . TYR A 1 182 ? -8.209 5.208 4.275 1.00 94.12 182 TYR A CA 1
ATOM 1481 C C . TYR A 1 182 ? -8.414 5.707 2.849 1.00 94.12 182 TYR A C 1
ATOM 1483 O O . TYR A 1 182 ? -7.643 5.386 1.945 1.00 94.12 182 TYR A O 1
ATOM 1491 N N . ASN A 1 183 ? -9.485 6.468 2.657 1.00 90.38 183 ASN A N 1
ATOM 1492 C CA . ASN A 1 183 ? -9.819 7.101 1.399 1.00 90.38 183 ASN A CA 1
ATOM 1493 C C . ASN A 1 183 ? -9.192 8.495 1.357 1.00 90.38 183 ASN A C 1
ATOM 1495 O O . ASN A 1 183 ? -9.729 9.424 1.957 1.00 90.38 183 ASN A O 1
ATOM 1499 N N . ALA A 1 184 ? -8.074 8.646 0.650 1.00 86.75 184 ALA A N 1
ATOM 1500 C CA . ALA A 1 184 ? -7.309 9.892 0.677 1.00 86.75 184 ALA A CA 1
ATOM 1501 C C . ALA A 1 184 ? -8.047 11.065 0.003 1.00 86.75 184 ALA A C 1
ATOM 1503 O O . ALA A 1 184 ? -7.930 12.203 0.443 1.00 86.75 184 ALA A O 1
ATOM 1504 N N . PHE A 1 185 ? -8.855 10.805 -1.031 1.00 85.12 185 PHE A N 1
ATOM 1505 C CA . PHE A 1 185 ? -9.604 11.866 -1.721 1.00 85.12 185 PHE A CA 1
ATOM 1506 C C . PHE A 1 185 ? -10.719 12.483 -0.866 1.00 85.12 185 PHE A C 1
ATOM 1508 O O . PHE A 1 185 ? -10.950 13.687 -0.935 1.00 85.12 185 PHE A O 1
ATOM 1515 N N . GLU A 1 186 ? -11.450 11.657 -0.115 1.00 86.81 186 GLU A N 1
ATOM 1516 C CA . GLU A 1 186 ? -12.555 12.108 0.738 1.00 86.81 186 GLU A CA 1
ATOM 1517 C C . GLU A 1 186 ? -12.115 12.373 2.183 1.00 86.81 186 GLU A C 1
ATOM 1519 O O . GLU A 1 186 ? -12.930 12.842 2.975 1.00 86.81 186 GLU A O 1
ATOM 1524 N N . ASP A 1 187 ? -10.856 12.070 2.514 1.00 88.44 187 ASP A N 1
ATOM 1525 C CA . ASP A 1 187 ? -10.293 12.087 3.869 1.00 88.44 187 ASP A CA 1
ATOM 1526 C C . ASP A 1 187 ? -11.183 11.325 4.869 1.00 88.44 187 ASP A C 1
ATOM 1528 O O . ASP A 1 187 ? -11.603 11.821 5.921 1.00 88.44 187 ASP A O 1
ATOM 1532 N N . GLN A 1 188 ? -11.547 10.101 4.471 1.00 92.50 188 GLN A N 1
ATOM 1533 C CA . GLN A 1 188 ? -12.459 9.229 5.207 1.00 92.50 188 GLN A CA 1
ATOM 1534 C C . GLN A 1 188 ? -11.792 7.923 5.602 1.00 92.50 188 GLN A C 1
ATOM 1536 O O . GLN A 1 188 ? -11.110 7.274 4.808 1.00 92.50 188 GLN A O 1
ATOM 1541 N N . TRP A 1 189 ? -12.119 7.472 6.805 1.00 94.56 189 TRP A N 1
ATOM 1542 C CA . TRP A 1 189 ? -11.753 6.156 7.299 1.00 94.56 189 TRP A CA 1
ATOM 1543 C C . TRP A 1 189 ? -12.951 5.229 7.264 1.00 94.56 189 TRP A C 1
ATOM 1545 O O . TRP A 1 189 ? -14.034 5.580 7.734 1.00 94.56 189 TRP A O 1
ATOM 1555 N N . ARG A 1 190 ? -12.751 4.023 6.742 1.00 94.50 190 ARG A N 1
ATOM 1556 C CA . ARG A 1 190 ? -13.763 2.970 6.686 1.00 94.50 190 ARG A CA 1
ATOM 1557 C C . ARG A 1 190 ? -13.256 1.720 7.373 1.00 94.50 190 ARG A C 1
ATOM 1559 O O . ARG A 1 190 ? -12.073 1.396 7.291 1.00 94.50 190 ARG A O 1
ATOM 1566 N N . PHE A 1 191 ? -14.170 1.025 8.036 1.00 94.81 191 PHE A N 1
ATOM 1567 C CA . PHE A 1 191 ? -13.867 -0.182 8.794 1.00 94.81 191 PHE A CA 1
ATOM 1568 C C . PHE A 1 191 ? -14.901 -1.268 8.508 1.00 94.81 191 PHE A C 1
ATOM 1570 O O . PHE A 1 191 ? -16.105 -1.020 8.562 1.00 94.81 191 PHE A O 1
ATOM 1577 N N . GLY A 1 192 ? -14.426 -2.478 8.237 1.00 93.00 192 GLY A N 1
ATOM 1578 C CA . GLY A 1 192 ? -15.235 -3.669 8.018 1.00 93.00 192 GLY A CA 1
ATOM 1579 C C . GLY A 1 192 ? -14.763 -4.818 8.892 1.00 93.00 192 GLY A C 1
ATOM 1580 O O . GLY A 1 192 ? -13.580 -4.925 9.204 1.00 93.00 192 GLY A O 1
ATOM 1581 N N . THR A 1 193 ? -15.694 -5.684 9.285 1.00 91.12 193 THR A N 1
ATOM 1582 C CA . THR A 1 193 ? -15.366 -6.971 9.899 1.00 91.12 193 THR A CA 1
ATOM 1583 C C . THR A 1 193 ? -16.331 -8.044 9.420 1.00 91.12 193 THR A C 1
ATOM 1585 O O . THR A 1 193 ? -17.544 -7.817 9.341 1.00 91.12 193 THR A O 1
ATOM 1588 N N . MET A 1 194 ? -15.800 -9.240 9.169 1.00 78.06 194 MET A N 1
ATOM 1589 C CA . MET A 1 194 ? -16.565 -10.430 8.785 1.00 78.06 194 MET A CA 1
ATOM 1590 C C . MET A 1 194 ? -17.687 -10.757 9.784 1.00 78.06 194 MET A C 1
ATOM 1592 O O . MET A 1 194 ? -18.756 -11.222 9.394 1.00 78.06 194 MET A O 1
ATOM 1596 N N . ASN A 1 195 ? -17.510 -10.422 11.068 1.00 59.75 195 ASN A N 1
ATOM 1597 C CA . ASN A 1 195 ? -18.522 -10.644 12.106 1.00 59.75 195 ASN A CA 1
ATOM 1598 C C . ASN A 1 195 ? -19.718 -9.667 12.045 1.00 59.75 195 ASN A C 1
ATOM 1600 O O . ASN A 1 195 ? -20.662 -9.817 12.822 1.00 59.75 195 ASN A O 1
ATOM 1604 N N . ARG A 1 196 ? -19.701 -8.658 11.158 1.00 50.62 196 ARG A N 1
ATOM 1605 C CA . ARG A 1 196 ? -20.777 -7.653 11.010 1.00 50.62 196 ARG A CA 1
ATOM 1606 C C . ARG A 1 196 ? -21.267 -7.430 9.575 1.00 50.62 196 ARG A C 1
ATOM 1608 O O . ARG A 1 196 ? -22.279 -6.757 9.404 1.00 50.62 196 ARG A O 1
ATOM 1615 N N . CYS A 1 197 ? -20.637 -8.022 8.558 1.00 43.75 197 CYS A N 1
ATOM 1616 C CA . CYS A 1 197 ? -21.081 -7.893 7.160 1.00 43.75 197 CYS A CA 1
ATOM 1617 C C . CYS A 1 197 ? -22.371 -8.672 6.811 1.00 43.75 197 CYS A C 1
ATOM 1619 O O . CYS A 1 197 ? -22.813 -8.638 5.668 1.00 43.75 197 CYS A O 1
ATOM 1621 N N . SER A 1 198 ? -23.028 -9.332 7.771 1.00 38.44 198 SER A N 1
ATOM 1622 C CA . SER A 1 198 ? -24.260 -10.108 7.553 1.00 38.44 198 SER A CA 1
ATOM 1623 C C . SER A 1 198 ? -25.573 -9.386 7.903 1.00 38.44 198 SER A C 1
ATOM 1625 O O . SER A 1 198 ? -26.618 -10.031 7.952 1.00 38.44 198 SER A O 1
ATOM 1627 N N . ILE A 1 199 ? -25.583 -8.060 8.100 1.00 40.41 199 ILE A N 1
ATOM 1628 C CA . ILE A 1 199 ? -26.832 -7.325 8.389 1.00 40.41 199 ILE A CA 1
ATOM 1629 C C . ILE A 1 199 ? -26.965 -6.052 7.549 1.00 40.41 199 ILE A C 1
ATOM 1631 O O . ILE A 1 199 ? -27.069 -4.962 8.091 1.00 40.41 199 ILE A O 1
ATOM 1635 N N . ILE A 1 200 ? -27.024 -6.189 6.224 1.00 39.06 200 ILE A N 1
ATOM 1636 C CA . ILE A 1 200 ? -27.930 -5.364 5.404 1.00 39.06 200 ILE A CA 1
ATOM 1637 C C . ILE A 1 200 ? -28.543 -6.271 4.329 1.00 39.06 200 ILE A C 1
ATOM 1639 O O . ILE A 1 200 ? -28.310 -6.136 3.131 1.00 39.06 200 ILE A O 1
ATOM 1643 N N . SER A 1 201 ? -29.350 -7.242 4.757 1.00 35.59 201 SER A N 1
ATOM 1644 C CA . SER A 1 201 ? -30.395 -7.774 3.885 1.00 35.59 201 SER A CA 1
ATOM 1645 C C . SER A 1 201 ? -31.396 -6.646 3.648 1.00 35.59 201 SER A C 1
ATOM 1647 O O . SER A 1 201 ? -32.127 -6.268 4.565 1.00 35.59 201 SER A O 1
ATOM 1649 N N . LYS A 1 202 ? -31.389 -6.085 2.434 1.00 33.53 202 LYS A N 1
ATOM 1650 C CA . LYS A 1 202 ? -32.431 -5.184 1.938 1.00 33.53 202 LYS A CA 1
ATOM 1651 C C . LYS A 1 202 ? -33.790 -5.871 2.105 1.00 33.53 202 LYS A C 1
ATOM 1653 O O . LYS A 1 202 ? -34.122 -6.792 1.365 1.00 33.53 202 LYS A O 1
ATOM 1658 N N . THR A 1 203 ? -34.553 -5.446 3.103 1.00 36.28 203 THR A N 1
ATOM 1659 C CA . THR A 1 203 ? -36.013 -5.439 3.028 1.00 36.28 203 THR A CA 1
ATOM 1660 C C . THR A 1 203 ? -36.402 -4.311 2.092 1.00 36.28 203 THR A C 1
ATOM 1662 O O . THR A 1 203 ? -36.246 -3.154 2.471 1.00 36.28 203 THR A O 1
ATOM 1665 N N . GLU A 1 204 ? -36.884 -4.669 0.908 1.00 36.38 204 GLU A N 1
ATOM 1666 C CA . GLU A 1 204 ? -37.978 -4.003 0.189 1.00 36.38 204 GLU A CA 1
ATOM 1667 C C . GLU A 1 204 ? -38.591 -4.990 -0.810 1.00 36.38 204 GLU A C 1
ATOM 1669 O O . GLU A 1 204 ? -37.821 -5.641 -1.554 1.00 36.38 204 GLU A O 1
#

Secondary structure (DSSP, 8-state):
--HHHHHHHHHHHHHHHHHHHHHHHIIIIIHHHHHHHHHHHHTT--EEEEEE-S--HHHHHHHHHHIIIIITTTTT--SSPPB---HHHHHHHHHS-B--SSS--BS--EEEES--HHHHHHHHHHHTT--S-EEEEEETTSSEEEEEEHHHHHHH--HHHH-STTPPEEEE-TT-SEEEEEETTTTEEEEEETTTTT------

pLDDT: mean 83.17, std 14.07, range [33.53, 95.69]

Sequence (204 aa):
MNPQKRKTLQQKREQLQLQLRFDAFVKSYVAPLLEVLGEMQRLDIPYRVVSLRSVPMELQAMLLEQLRKDSLMEHNLSALPIEMDTSLLEQLFEVYPTEHTSRYFPELPVVAMLDTPSAVLQDLIREQNLSRQYVFMCWLQYALLLEVDLQQLAKHANANILDIRGDDVVLFPADLDVLIVYNAFEDQWRFGTMNRCSIISKTE

Mean predicted aligned error: 7.91 Å

Radius of gyration: 19.92 Å; Cα contacts (8 Å, |Δi|>4): 280; chains: 1; bounding box: 60×29×68 Å

Foldseek 3Di:
DDPVVVVVVVVVVVVVVLVVVLVVQCVPFPVLVLLLLLLCVVLVWDKEWAAFEPAPPSNVVVVVVCCVPPRCVVSVHDPPDRHHDPVQVVVLCVLFPDPDPPADDGPFDWDDAPDFQLVSLVVCCVVVVPDFDWKWKDFNNHTTIMTTGSNSCSNRPGCSNQPSPQTKMWIAHSVRQKIWIQRSPRRTIGIDGPVPPPPDPDDD